Protein AF-A0A3P6ERP1-F1 (afdb_monomer_lite)

Sequence (349 aa):
YRVKNHNADEAVDFYHRYKEDIKLMKKLNTDAFRLSIAWPRNFPVNGRMEKGISKEGVQFYHDLIDELLKNDITPLVTVFHWDIAADLEDEYGGFLRERVVLRHREETPGRCSPYIKDFGHLCQDGRSGFEAYVVSHNLLVSHAEAVDAFRKCEKCKGGKIGIAHSPAWFEPEDVEGGQRTVDRVLDFIMGCSFYAKASEKPDYRQPSWATDSLVEFEPDLRKLVKYIKDRYGNPEIIITENGYGEDLGVKDTDHSVALNDHNRKYYHQRHLLALHQAICEDKVNVTSYFVWSLMDNFEWQDGYTASLYYIDFKNSLTRMEKESAKWFTEFLKPGPKQKSSKSTFSEEL

Organism: Brassica oleracea (NCBI:txid3712)

Structure (mmCIF, N/CA/C/O backbone):
data_AF-A0A3P6ERP1-F1
#
_entry.id   AF-A0A3P6ERP1-F1
#
loop_
_atom_site.group_PDB
_atom_site.id
_atom_site.type_symbol
_atom_site.label_atom_id
_atom_site.label_alt_id
_atom_site.label_comp_id
_atom_site.label_asym_id
_atom_site.label_entity_id
_atom_site.label_seq_id
_atom_site.pdbx_PDB_ins_code
_atom_site.Cartn_x
_atom_site.Cartn_y
_atom_site.Cartn_z
_atom_site.occupancy
_atom_site.B_iso_or_equiv
_atom_site.auth_seq_id
_atom_site.auth_comp_id
_atom_site.auth_asym_id
_atom_site.auth_atom_id
_atom_site.pdbx_PDB_model_num
ATOM 1 N N . TYR A 1 1 ? 15.585 18.722 6.278 1.00 55.41 1 TYR A N 1
ATOM 2 C CA . TYR A 1 1 ? 15.019 17.455 6.775 1.00 55.41 1 TYR A CA 1
ATOM 3 C C . TYR A 1 1 ? 13.964 17.739 7.826 1.00 55.41 1 TYR A C 1
ATOM 5 O O . TYR A 1 1 ? 14.178 18.614 8.668 1.00 55.41 1 TYR A O 1
ATOM 13 N N . ARG A 1 2 ? 12.814 17.063 7.724 1.00 64.75 2 ARG A N 1
ATOM 14 C CA . ARG A 1 2 ? 11.646 17.272 8.595 1.00 64.75 2 ARG A CA 1
ATOM 15 C C . ARG A 1 2 ? 11.877 16.775 10.025 1.00 64.75 2 ARG A C 1
ATOM 17 O O . ARG A 1 2 ? 11.420 17.428 10.960 1.00 64.75 2 ARG A O 1
ATOM 24 N N . VAL A 1 3 ? 12.666 15.711 10.186 1.00 62.91 3 VAL A N 1
ATOM 25 C CA . VAL A 1 3 ? 13.051 15.116 11.476 1.00 62.91 3 VAL A CA 1
ATOM 26 C C . VAL A 1 3 ? 14.572 14.883 11.498 1.00 62.91 3 VAL A C 1
ATOM 28 O O . VAL A 1 3 ? 15.201 14.792 10.445 1.00 62.91 3 VAL A O 1
ATOM 31 N N . LYS A 1 4 ? 15.197 14.837 12.682 1.00 59.44 4 LYS A N 1
ATOM 32 C CA . LYS A 1 4 ? 16.599 14.400 12.847 1.00 59.44 4 LYS A CA 1
ATOM 33 C C . LYS A 1 4 ? 16.592 12.930 13.268 1.00 59.44 4 LYS A C 1
ATOM 35 O O . LYS A 1 4 ? 15.873 12.614 14.204 1.00 59.44 4 LYS A O 1
ATOM 40 N N . ASN A 1 5 ? 17.409 12.088 12.625 1.00 63.25 5 ASN A N 1
ATOM 41 C CA . ASN A 1 5 ? 17.494 10.634 12.849 1.00 63.25 5 ASN A CA 1
ATOM 42 C C . ASN A 1 5 ? 16.162 9.914 12.576 1.00 63.25 5 ASN A C 1
ATOM 44 O O . ASN A 1 5 ? 15.408 9.616 13.493 1.00 63.25 5 ASN A O 1
ATOM 48 N N . HIS A 1 6 ? 15.863 9.672 11.296 1.00 74.38 6 HIS A N 1
ATOM 49 C CA . HIS A 1 6 ? 14.623 9.015 10.884 1.00 74.38 6 HIS A CA 1
ATOM 50 C C . HIS A 1 6 ? 14.546 7.590 11.463 1.00 74.38 6 HIS A C 1
ATOM 52 O O . HIS A 1 6 ? 15.420 6.768 11.199 1.00 74.38 6 HIS A O 1
ATOM 58 N N . ASN A 1 7 ? 13.498 7.309 12.237 1.00 82.25 7 ASN A N 1
ATOM 59 C CA . ASN A 1 7 ? 13.134 5.978 12.715 1.00 82.25 7 ASN A CA 1
ATOM 60 C C . ASN A 1 7 ? 11.600 5.836 12.762 1.00 82.25 7 ASN A C 1
ATOM 62 O O . ASN A 1 7 ? 10.879 6.811 12.522 1.00 82.25 7 ASN A O 1
ATOM 66 N N . ALA A 1 8 ? 11.122 4.630 13.066 1.00 85.25 8 ALA A N 1
ATOM 67 C CA . ALA A 1 8 ? 9.701 4.289 13.112 1.00 85.25 8 ALA A CA 1
ATOM 68 C C . ALA A 1 8 ? 9.126 4.219 14.545 1.00 85.25 8 ALA A C 1
ATOM 70 O O . ALA A 1 8 ? 8.086 3.594 14.739 1.00 85.25 8 ALA A O 1
ATOM 71 N N . ASP A 1 9 ? 9.782 4.832 15.542 1.00 87.38 9 ASP A N 1
ATOM 72 C CA . ASP A 1 9 ? 9.363 4.728 16.952 1.00 87.38 9 ASP A CA 1
ATOM 73 C C . ASP A 1 9 ? 7.991 5.387 17.190 1.00 87.38 9 ASP A C 1
ATOM 75 O O . ASP A 1 9 ? 7.115 4.808 17.830 1.00 87.38 9 ASP A O 1
ATOM 79 N N . GLU A 1 10 ? 7.804 6.597 16.650 1.00 87.25 10 GLU A N 1
ATOM 80 C CA . GLU A 1 10 ? 6.542 7.355 16.708 1.00 87.25 10 GLU A CA 1
ATOM 81 C C . GLU A 1 10 ? 5.859 7.433 15.331 1.00 87.25 10 GLU A C 1
ATOM 83 O O . GLU A 1 10 ? 4.637 7.291 15.218 1.00 87.25 10 GLU A O 1
ATOM 88 N N . ALA A 1 11 ? 6.647 7.613 14.263 1.00 90.94 11 ALA A N 1
ATOM 89 C CA . ALA A 1 11 ? 6.166 7.804 12.896 1.00 90.94 11 ALA A CA 1
ATOM 90 C C . ALA A 1 11 ? 5.066 8.882 12.806 1.00 90.94 11 ALA A C 1
ATOM 92 O O . ALA A 1 11 ? 5.281 10.032 13.182 1.00 90.94 11 ALA A O 1
ATOM 93 N N . VAL A 1 12 ? 3.889 8.530 12.285 1.00 93.44 12 VAL A N 1
ATOM 94 C CA . VAL A 1 12 ? 2.723 9.431 12.187 1.00 93.44 12 VAL A CA 1
ATOM 95 C C . VAL A 1 12 ? 1.749 9.275 13.355 1.00 93.44 12 VAL A C 1
ATOM 97 O O . VAL A 1 12 ? 0.686 9.901 13.369 1.00 93.44 12 VAL A O 1
ATOM 100 N N . ASP A 1 13 ? 2.083 8.414 14.318 1.00 95.19 13 ASP A N 1
ATOM 101 C CA . ASP A 1 13 ? 1.260 8.101 15.484 1.00 95.19 13 ASP A CA 1
ATOM 102 C C . ASP A 1 13 ? -0.171 7.638 15.126 1.00 95.19 13 ASP A C 1
ATOM 104 O O . ASP A 1 13 ? -1.158 7.941 15.800 1.00 95.19 13 ASP A O 1
ATOM 108 N N . PHE A 1 14 ? -0.314 6.884 14.027 1.00 96.31 14 PHE A N 1
ATOM 109 C CA . PHE A 1 14 ? -1.618 6.360 13.591 1.00 96.31 14 PHE A CA 1
ATOM 110 C C . PHE A 1 14 ? -2.264 5.473 14.667 1.00 96.31 14 PHE A C 1
ATOM 112 O O . PHE A 1 14 ? -3.483 5.454 14.816 1.00 96.31 14 PHE A O 1
ATOM 119 N N . TYR A 1 15 ? -1.446 4.776 15.462 1.00 96.06 15 TYR A N 1
ATOM 120 C CA . TYR A 1 15 ? -1.908 3.891 16.531 1.00 96.06 15 TYR A CA 1
ATOM 121 C C . TYR A 1 15 ? -2.809 4.607 17.550 1.00 96.06 15 TYR A C 1
ATOM 123 O O . TYR A 1 15 ? -3.832 4.057 17.955 1.00 96.06 15 TYR A O 1
ATOM 131 N N . HIS A 1 16 ? -2.497 5.852 17.916 1.00 96.56 16 HIS A N 1
ATOM 132 C CA . HIS A 1 16 ? -3.332 6.626 18.839 1.00 96.56 16 HIS A CA 1
ATOM 133 C C . HIS A 1 16 ? -4.328 7.548 18.117 1.00 96.56 16 HIS A C 1
ATOM 135 O O . HIS A 1 16 ? -5.318 7.971 18.717 1.00 96.56 16 HIS A O 1
ATOM 141 N N . ARG A 1 17 ? -4.101 7.845 16.830 1.00 96.88 17 ARG A N 1
ATOM 142 C CA . ARG A 1 17 ? -4.830 8.882 16.077 1.00 96.88 17 ARG A CA 1
ATOM 143 C C . ARG A 1 17 ? -5.743 8.374 14.966 1.00 96.88 17 ARG A C 1
ATOM 145 O O . ARG A 1 17 ? -6.411 9.185 14.328 1.00 96.88 17 ARG A O 1
ATOM 152 N N . TYR A 1 18 ? -5.873 7.060 14.780 1.00 97.56 18 TYR A N 1
ATOM 153 C CA . TYR A 1 18 ? -6.669 6.482 13.691 1.00 97.56 18 TYR A CA 1
ATOM 154 C C . TYR A 1 18 ? -8.106 7.026 13.608 1.00 97.56 18 TYR A C 1
ATOM 156 O O . TYR A 1 18 ? -8.634 7.184 12.515 1.00 97.56 18 TYR A O 1
ATOM 164 N N . LYS A 1 19 ? -8.745 7.385 14.731 1.00 98.00 19 LYS A N 1
ATOM 165 C CA . LYS A 1 19 ? -10.096 7.985 14.729 1.00 98.00 19 LYS A CA 1
ATOM 166 C C . LYS A 1 19 ? -10.140 9.372 14.086 1.00 98.00 19 LYS A C 1
ATOM 168 O O . LYS A 1 19 ? -11.163 9.757 13.526 1.00 98.00 19 LYS A O 1
ATOM 173 N N . GLU A 1 20 ? -9.071 10.151 14.210 1.00 97.12 20 GLU A N 1
ATOM 174 C CA . GLU A 1 20 ? -8.925 11.444 13.535 1.00 97.12 20 GLU A CA 1
ATOM 175 C C . GLU A 1 20 ? -8.633 11.226 12.052 1.00 97.12 20 GLU A C 1
ATOM 177 O O . GLU A 1 20 ? -9.276 11.837 11.201 1.00 97.12 20 GLU A O 1
ATOM 182 N N . ASP A 1 21 ? -7.744 10.282 11.750 1.00 97.62 21 ASP A N 1
ATOM 183 C CA . ASP A 1 21 ? -7.343 9.964 10.382 1.00 97.62 21 ASP A CA 1
ATOM 184 C C . ASP A 1 21 ? -8.500 9.347 9.565 1.00 97.62 21 ASP A C 1
ATOM 186 O O . ASP A 1 21 ? -8.678 9.679 8.394 1.00 97.62 21 ASP A O 1
ATOM 190 N N . ILE A 1 22 ? -9.388 8.561 10.185 1.00 98.12 22 ILE A N 1
ATOM 191 C CA . ILE A 1 22 ? -10.629 8.059 9.561 1.00 98.12 22 ILE A CA 1
ATOM 192 C C . ILE A 1 22 ? -11.572 9.207 9.161 1.00 98.12 22 ILE A C 1
ATOM 194 O O . ILE A 1 22 ? -12.266 9.119 8.146 1.00 98.12 22 ILE A O 1
ATOM 198 N N . LYS A 1 23 ? -11.583 10.334 9.888 1.00 97.00 23 LYS A N 1
ATOM 199 C CA . LYS A 1 23 ? -12.368 11.511 9.465 1.00 97.00 23 LYS A CA 1
ATOM 200 C C . LYS A 1 23 ? -11.806 12.119 8.182 1.00 97.00 23 LYS A C 1
ATOM 202 O O . LYS A 1 23 ? -12.585 12.608 7.365 1.00 97.00 23 LYS A O 1
ATOM 207 N N . LEU A 1 24 ? -10.486 12.074 7.992 1.00 96.75 24 LEU A N 1
ATOM 208 C CA . LEU A 1 24 ? -9.843 12.503 6.748 1.00 96.75 24 LEU A CA 1
ATOM 209 C C . LEU A 1 24 ? -10.202 11.559 5.601 1.00 96.75 24 LEU A C 1
ATOM 211 O O . LEU A 1 24 ? -10.597 12.030 4.541 1.00 96.75 24 LEU A O 1
ATOM 215 N N . MET A 1 25 ? -10.177 10.243 5.837 1.00 96.56 25 MET A N 1
ATOM 216 C CA . MET A 1 25 ? -10.633 9.240 4.863 1.00 96.56 25 MET A CA 1
ATOM 217 C C . MET A 1 25 ? -12.077 9.508 4.409 1.00 96.56 25 MET A C 1
ATOM 219 O O . MET A 1 25 ? -12.363 9.544 3.213 1.00 96.56 25 MET A O 1
ATOM 223 N N . LYS A 1 26 ? -12.981 9.802 5.351 1.00 94.62 26 LYS A N 1
ATOM 224 C CA . LYS A 1 26 ? -14.357 10.200 5.022 1.00 94.62 26 LYS A CA 1
ATOM 225 C C . LYS A 1 26 ? -14.435 11.502 4.242 1.00 94.62 26 LYS A C 1
ATOM 227 O O . LYS A 1 26 ? -15.231 11.601 3.316 1.00 94.62 26 LYS A O 1
ATOM 232 N N . LYS A 1 27 ? -13.636 12.505 4.613 1.00 94.12 27 LYS A N 1
ATOM 233 C CA . LYS A 1 27 ? -13.578 13.779 3.887 1.00 94.12 27 LYS A CA 1
ATOM 234 C C . LYS A 1 27 ? -13.112 13.571 2.442 1.00 94.12 27 LYS A C 1
ATOM 236 O O . LYS A 1 27 ? -13.674 14.201 1.554 1.00 94.12 27 LYS A O 1
ATOM 241 N N . LEU A 1 28 ? -12.159 12.664 2.216 1.00 93.56 28 LEU A N 1
ATOM 242 C CA . LEU A 1 28 ? -11.700 12.259 0.885 1.00 93.56 28 LEU A CA 1
ATOM 243 C C . LEU A 1 28 ? -12.762 11.502 0.068 1.00 93.56 28 LEU A C 1
ATOM 245 O O . LEU A 1 28 ? -12.572 11.342 -1.132 1.00 93.56 28 LEU A O 1
ATOM 249 N N . ASN A 1 29 ? -13.861 11.047 0.682 1.00 93.56 29 ASN A N 1
ATOM 250 C CA . ASN A 1 29 ? -14.843 10.129 0.093 1.00 93.56 29 ASN A CA 1
ATOM 251 C C . ASN A 1 29 ? -14.258 8.756 -0.305 1.00 93.56 29 ASN A C 1
ATOM 253 O O . ASN A 1 29 ? -14.724 8.156 -1.271 1.00 93.56 29 ASN A O 1
ATOM 257 N N . THR A 1 30 ? -13.252 8.246 0.419 1.00 93.19 30 THR A N 1
ATOM 258 C CA . THR A 1 30 ? -12.784 6.863 0.206 1.00 93.19 30 THR A CA 1
ATOM 259 C C . THR A 1 30 ? -13.787 5.861 0.776 1.00 93.19 30 THR A C 1
ATOM 261 O O . THR A 1 30 ? -14.378 6.097 1.830 1.00 93.19 30 THR A O 1
ATOM 264 N N . ASP A 1 31 ? -13.949 4.730 0.101 1.00 95.06 31 ASP A N 1
ATOM 265 C CA . ASP A 1 31 ? -14.832 3.624 0.484 1.00 95.06 31 ASP A CA 1
ATOM 266 C C . ASP A 1 31 ? -14.064 2.391 0.986 1.00 95.06 31 ASP A C 1
ATOM 268 O O . ASP A 1 31 ? -14.663 1.445 1.501 1.00 95.06 31 ASP A O 1
ATOM 272 N N . ALA A 1 32 ? -12.733 2.403 0.881 1.00 96.38 32 ALA A N 1
ATOM 273 C CA . ALA A 1 32 ? -11.858 1.347 1.366 1.00 96.38 32 ALA A CA 1
ATOM 274 C C . ALA A 1 32 ? -10.561 1.896 1.979 1.00 96.38 32 ALA A C 1
ATOM 276 O O . ALA A 1 32 ? -10.095 2.987 1.642 1.00 96.38 32 ALA A O 1
ATOM 277 N N . PHE A 1 33 ? -9.965 1.113 2.882 1.00 97.62 33 PHE A N 1
ATOM 278 C CA . PHE A 1 33 ? -8.670 1.402 3.495 1.00 97.62 33 PHE A CA 1
ATOM 279 C C . PHE A 1 33 ? -7.841 0.123 3.620 1.00 97.62 33 PHE A C 1
ATOM 281 O O . PHE A 1 33 ? -8.267 -0.849 4.248 1.00 97.62 33 PHE A O 1
ATOM 288 N N . ARG A 1 34 ? -6.648 0.116 3.014 1.00 96.25 34 ARG A N 1
ATOM 289 C CA . ARG A 1 34 ? -5.690 -0.986 3.144 1.00 96.25 34 ARG A CA 1
ATOM 290 C C . ARG A 1 34 ? -4.811 -0.748 4.369 1.00 96.25 34 ARG A C 1
ATOM 292 O O . ARG A 1 34 ? -4.187 0.300 4.478 1.00 96.25 34 ARG A O 1
ATOM 299 N N . LEU A 1 35 ? -4.744 -1.732 5.260 1.00 96.12 35 LEU A N 1
ATOM 300 C CA . LEU A 1 35 ? -3.911 -1.707 6.465 1.00 96.12 35 LEU A CA 1
ATOM 301 C C . LEU A 1 35 ? -3.086 -2.989 6.592 1.00 96.12 35 LEU A C 1
ATOM 303 O O . LEU A 1 35 ? -3.430 -4.009 5.992 1.00 96.12 35 LEU A O 1
ATOM 307 N N . SER A 1 36 ? -2.030 -2.958 7.402 1.00 95.50 36 SER A N 1
ATOM 308 C CA . SER A 1 36 ? -1.287 -4.150 7.813 1.00 95.50 36 SER A CA 1
ATOM 309 C C . SER A 1 36 ? -1.461 -4.454 9.302 1.00 95.50 36 SER A C 1
ATOM 311 O O . SER A 1 36 ? -1.750 -3.572 10.117 1.00 95.50 36 SER A O 1
ATOM 313 N N . ILE A 1 37 ? -1.303 -5.729 9.656 1.00 94.19 37 ILE A N 1
ATOM 314 C CA . ILE A 1 37 ? -1.224 -6.177 11.046 1.00 94.19 37 ILE A CA 1
ATOM 315 C C . ILE A 1 37 ? 0.246 -6.278 11.434 1.00 94.19 37 ILE A C 1
ATOM 317 O O . ILE A 1 37 ? 1.002 -7.002 10.798 1.00 94.19 37 ILE A O 1
ATOM 321 N N . ALA A 1 38 ? 0.617 -5.607 12.521 1.00 93.94 38 ALA A N 1
ATOM 322 C CA . ALA A 1 38 ? 1.956 -5.659 13.068 1.00 93.94 38 ALA A CA 1
ATOM 323 C C . ALA A 1 38 ? 2.174 -6.991 13.779 1.00 93.94 38 ALA A C 1
ATOM 325 O O . ALA A 1 38 ? 1.643 -7.210 14.874 1.00 93.94 38 ALA A O 1
ATOM 326 N N . TRP A 1 39 ? 2.971 -7.871 13.173 1.00 90.38 39 TRP A N 1
ATOM 327 C CA . TRP A 1 39 ? 3.301 -9.178 13.747 1.00 90.38 39 TRP A CA 1
ATOM 328 C C . TRP A 1 39 ? 3.798 -9.072 15.199 1.00 90.38 39 TRP A C 1
ATOM 330 O O . TRP A 1 39 ? 3.177 -9.694 16.072 1.00 90.38 39 TRP A O 1
ATOM 340 N N . PRO A 1 40 ? 4.839 -8.273 15.523 1.00 90.81 40 PRO A N 1
ATOM 341 C CA . PRO A 1 40 ? 5.363 -8.199 16.888 1.00 90.81 40 PRO A CA 1
ATOM 342 C C . PRO A 1 40 ? 4.363 -7.605 17.888 1.00 90.81 40 PRO A C 1
ATOM 344 O O . PRO A 1 40 ? 4.477 -7.850 19.084 1.00 90.81 40 PRO A O 1
ATOM 347 N N . ARG A 1 41 ? 3.343 -6.864 17.430 1.00 91.88 41 ARG A N 1
ATOM 348 C CA . ARG A 1 41 ? 2.296 -6.339 18.318 1.00 91.88 41 ARG A CA 1
ATOM 349 C C . ARG A 1 41 ? 1.402 -7.457 18.839 1.00 91.88 41 ARG A C 1
ATOM 351 O O . ARG A 1 41 ? 1.084 -7.483 20.023 1.00 91.88 41 ARG A O 1
ATOM 358 N N . ASN A 1 42 ? 0.992 -8.371 17.964 1.00 90.06 42 ASN A N 1
ATOM 359 C CA . ASN A 1 42 ? 0.103 -9.469 18.344 1.00 90.06 42 ASN A CA 1
ATOM 360 C C . ASN A 1 42 ? 0.861 -10.621 19.007 1.00 90.06 42 ASN A C 1
ATOM 362 O O . ASN A 1 42 ? 0.309 -11.279 19.891 1.00 90.06 42 ASN A O 1
ATOM 366 N N . PHE A 1 43 ? 2.124 -10.825 18.627 1.00 88.94 43 PHE A N 1
ATOM 367 C CA . PHE A 1 43 ? 2.993 -11.870 19.164 1.00 88.94 43 PHE A CA 1
ATOM 368 C C . PHE A 1 43 ? 4.275 -11.265 19.761 1.00 88.94 43 PHE A C 1
ATOM 370 O O . PHE A 1 43 ? 5.349 -11.390 19.172 1.00 88.94 43 PHE A O 1
ATOM 377 N N . PRO A 1 44 ? 4.180 -10.601 20.928 1.00 84.06 44 PRO A N 1
ATOM 378 C CA . PRO A 1 44 ? 5.283 -9.815 21.486 1.00 84.06 44 PRO A CA 1
ATOM 379 C C . PRO A 1 44 ? 6.417 -10.656 22.077 1.00 84.06 44 PRO A C 1
ATOM 381 O O . PRO A 1 44 ? 7.499 -10.132 22.299 1.00 84.06 44 PRO A O 1
ATOM 384 N N . VAL A 1 45 ? 6.179 -11.940 22.362 1.00 79.56 45 VAL A N 1
ATOM 385 C CA . VAL A 1 45 ? 7.197 -12.844 22.911 1.00 79.56 45 VAL A CA 1
ATOM 386 C C . VAL A 1 45 ? 7.670 -13.775 21.802 1.00 79.56 45 VAL A C 1
ATOM 388 O O . VAL A 1 45 ? 6.954 -14.699 21.407 1.00 79.56 45 VAL A O 1
ATOM 391 N N . ASN A 1 46 ? 8.872 -13.533 21.287 1.00 73.75 46 ASN A N 1
ATOM 392 C CA . ASN A 1 46 ? 9.531 -14.341 20.264 1.00 73.75 46 ASN A CA 1
ATOM 393 C C . ASN A 1 46 ? 8.737 -14.500 18.955 1.00 73.75 46 ASN A C 1
ATOM 395 O O . ASN A 1 46 ? 8.906 -15.503 18.255 1.00 73.75 46 ASN A O 1
ATOM 399 N N . GLY A 1 47 ? 7.826 -13.569 18.645 1.00 76.12 47 GLY A N 1
ATOM 400 C CA . GLY A 1 47 ? 6.987 -13.623 17.445 1.00 76.12 47 GLY A CA 1
ATOM 401 C C . GLY A 1 47 ? 6.019 -14.809 17.399 1.00 76.12 47 GLY A C 1
ATOM 402 O O . GLY A 1 47 ? 5.540 -15.149 16.316 1.00 76.12 47 GLY A O 1
ATOM 403 N N . ARG A 1 48 ? 5.743 -15.470 18.534 1.00 77.81 48 ARG A N 1
ATOM 404 C CA . ARG A 1 48 ? 5.111 -16.796 18.559 1.00 77.81 48 ARG A CA 1
ATOM 405 C C . ARG A 1 48 ? 3.818 -16.888 19.351 1.00 77.81 48 ARG A C 1
ATOM 407 O O . ARG A 1 48 ? 3.742 -16.507 20.516 1.00 77.81 48 ARG A O 1
ATOM 414 N N . MET A 1 49 ? 2.821 -17.512 18.729 1.00 81.62 49 MET A N 1
ATOM 415 C CA . MET A 1 49 ? 1.493 -17.709 19.309 1.00 81.62 49 MET A CA 1
ATOM 416 C C . MET A 1 49 ? 1.537 -18.542 20.595 1.00 81.62 49 MET A C 1
ATOM 418 O O . MET A 1 49 ? 0.861 -18.214 21.566 1.00 81.62 49 MET A O 1
ATOM 422 N N . GLU A 1 50 ? 2.363 -19.589 20.636 1.00 83.19 50 GLU A N 1
ATOM 423 C CA . GLU A 1 50 ? 2.506 -20.480 21.791 1.00 83.19 50 GLU A CA 1
ATOM 424 C C . GLU A 1 50 ? 3.163 -19.812 23.006 1.00 83.19 50 GLU A C 1
ATOM 426 O O . GLU A 1 50 ? 3.064 -20.323 24.121 1.00 83.19 50 GLU A O 1
ATOM 431 N N . LYS A 1 51 ? 3.840 -18.677 22.801 1.00 82.12 51 LYS A N 1
ATOM 432 C CA . LYS A 1 51 ? 4.478 -17.895 23.866 1.00 82.12 51 LYS A CA 1
ATOM 433 C C . LYS A 1 51 ? 3.563 -16.815 24.440 1.00 82.12 51 LYS A C 1
ATOM 435 O O . LYS A 1 51 ? 3.876 -16.262 25.491 1.00 82.12 51 LYS A O 1
ATOM 440 N N . GLY A 1 52 ? 2.422 -16.568 23.802 1.00 85.38 52 GLY A N 1
ATOM 441 C CA . GLY A 1 52 ? 1.406 -15.633 24.260 1.00 85.38 52 GLY A CA 1
ATOM 442 C C . GLY A 1 52 ? 0.936 -14.701 23.150 1.00 85.38 52 GLY A C 1
ATOM 443 O O . GLY A 1 52 ? 1.691 -14.325 22.257 1.00 85.38 52 GLY A O 1
ATOM 444 N N . ILE A 1 53 ? -0.334 -14.313 23.236 1.00 91.81 53 ILE A N 1
ATOM 445 C CA . ILE A 1 53 ? -0.973 -13.356 22.331 1.00 91.81 53 ILE A CA 1
ATOM 446 C C . ILE A 1 53 ? -1.234 -12.073 23.120 1.00 91.81 53 ILE A C 1
ATOM 448 O O . ILE A 1 53 ? -1.805 -12.137 24.214 1.00 91.81 53 ILE A O 1
ATOM 452 N N . SER A 1 54 ? -0.848 -10.916 22.577 1.00 94.19 54 SER A N 1
ATOM 453 C CA . SER A 1 54 ? -1.207 -9.626 23.175 1.00 94.19 54 SER A CA 1
ATOM 454 C C . SER A 1 54 ? -2.699 -9.366 22.990 1.00 94.19 54 SER A C 1
ATOM 456 O O . SER A 1 54 ? -3.186 -9.228 21.866 1.00 94.19 54 SER A O 1
ATOM 458 N N . LYS A 1 55 ? -3.433 -9.272 24.101 1.00 94.94 55 LYS A N 1
ATOM 459 C CA . LYS A 1 55 ? -4.861 -8.933 24.069 1.00 94.94 55 LYS A CA 1
ATOM 460 C C . LYS A 1 55 ? -5.063 -7.492 23.624 1.00 94.94 55 LYS A C 1
ATOM 462 O O . LYS A 1 55 ? -5.981 -7.219 22.865 1.00 94.94 55 LYS A O 1
ATOM 467 N N . GLU A 1 56 ? -4.187 -6.598 24.061 1.00 95.50 56 GLU A N 1
ATOM 468 C CA . GLU A 1 56 ? -4.202 -5.177 23.732 1.00 95.50 56 GLU A CA 1
ATOM 469 C C . GLU A 1 56 ? -3.913 -4.963 22.240 1.00 95.50 56 GLU A C 1
ATOM 471 O O . GLU A 1 56 ? -4.621 -4.206 21.580 1.00 95.50 56 GLU A O 1
ATOM 476 N N . GLY A 1 57 ? -2.930 -5.686 21.689 1.00 94.25 57 GLY A N 1
ATOM 477 C CA . GLY A 1 57 ? -2.611 -5.665 20.262 1.00 94.25 57 GLY A CA 1
ATOM 478 C C . GLY A 1 57 ? -3.774 -6.134 19.392 1.00 94.25 57 GLY A C 1
ATOM 479 O O . GLY A 1 57 ? -4.160 -5.444 18.450 1.00 94.25 57 GLY A O 1
ATOM 480 N N . VAL A 1 58 ? -4.391 -7.261 19.757 1.00 95.38 58 VAL A N 1
ATOM 481 C CA . VAL A 1 58 ? -5.576 -7.784 19.061 1.00 95.38 58 VAL A CA 1
ATOM 482 C C . VAL A 1 58 ? -6.766 -6.828 19.193 1.00 95.38 58 VAL A C 1
ATOM 484 O O . VAL A 1 58 ? -7.453 -6.573 18.203 1.00 95.38 58 VAL A O 1
ATOM 487 N N . GLN A 1 59 ? -6.989 -6.256 20.380 1.00 97.50 59 GLN A N 1
ATOM 488 C CA . GLN A 1 59 ? -8.080 -5.310 20.617 1.00 97.50 59 GLN A CA 1
ATOM 489 C C . GLN A 1 59 ? -7.936 -4.046 19.768 1.00 97.50 59 GLN A C 1
ATOM 491 O O . GLN A 1 59 ? -8.927 -3.586 19.212 1.00 97.50 59 GLN A O 1
ATOM 496 N N . PHE A 1 60 ? -6.719 -3.525 19.592 1.00 97.81 60 PHE A N 1
ATOM 497 C CA . PHE A 1 60 ? -6.483 -2.374 18.722 1.00 97.81 60 PHE A CA 1
ATOM 498 C C . PHE A 1 60 ? -6.984 -2.611 17.289 1.00 97.81 60 PHE A C 1
ATOM 500 O O . PHE A 1 60 ? -7.663 -1.754 16.727 1.00 97.81 60 PHE A O 1
ATOM 507 N N . TYR A 1 61 ? -6.692 -3.775 16.697 1.00 97.88 61 TYR A N 1
ATOM 508 C CA . TYR A 1 61 ? -7.153 -4.085 15.339 1.00 97.88 61 TYR A CA 1
ATOM 509 C C . TYR A 1 61 ? -8.666 -4.292 15.265 1.00 97.88 61 TYR A C 1
ATOM 511 O O . TYR A 1 61 ? -9.266 -3.902 14.266 1.00 97.88 61 TYR A O 1
ATOM 519 N N . HIS A 1 62 ? -9.287 -4.851 16.310 1.00 97.12 62 HIS A N 1
ATOM 520 C CA . HIS A 1 62 ? -10.746 -4.892 16.411 1.00 97.12 62 HIS A CA 1
ATOM 521 C C . HIS A 1 62 ? -11.340 -3.483 16.435 1.00 97.12 62 HIS A C 1
ATOM 523 O O . HIS A 1 62 ? -12.171 -3.172 15.589 1.00 97.12 62 HIS A O 1
ATOM 529 N N . ASP A 1 63 ? -10.852 -2.611 17.319 1.00 98.38 63 ASP A N 1
ATOM 530 C CA . ASP A 1 63 ? -11.346 -1.237 17.444 1.00 98.38 63 ASP A CA 1
ATOM 531 C C . ASP A 1 63 ? -11.160 -0.439 16.143 1.00 98.38 63 ASP A C 1
ATOM 533 O O . ASP A 1 63 ? -12.040 0.322 15.741 1.00 98.38 63 ASP A O 1
ATOM 537 N N . LEU A 1 64 ? -10.023 -0.623 15.464 1.00 98.50 64 LEU A N 1
ATOM 538 C CA . LEU A 1 64 ? -9.733 0.015 14.182 1.00 98.50 64 LEU A CA 1
ATOM 539 C C . LEU A 1 64 ? -10.680 -0.469 13.078 1.00 98.50 64 LEU A C 1
ATOM 541 O O . LEU A 1 64 ? -11.251 0.353 12.364 1.00 98.50 64 LEU A O 1
ATOM 545 N N . ILE A 1 65 ? -10.850 -1.785 12.928 1.00 98.19 65 ILE A N 1
ATOM 546 C CA . ILE A 1 65 ? -11.738 -2.373 11.915 1.00 98.19 65 ILE A CA 1
ATOM 547 C C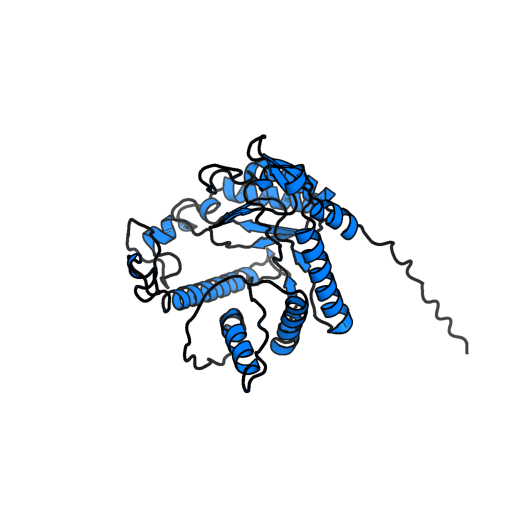 . ILE A 1 65 ? -13.190 -1.969 12.177 1.00 98.19 65 ILE A C 1
ATOM 549 O O . ILE A 1 65 ? -13.883 -1.562 11.246 1.00 98.19 65 ILE A O 1
ATOM 553 N N . ASP A 1 66 ? -13.636 -2.017 13.430 1.00 98.38 66 ASP A N 1
ATOM 554 C CA . ASP A 1 66 ? -14.991 -1.624 13.807 1.00 98.38 66 ASP A CA 1
ATOM 555 C C . ASP A 1 66 ? -15.231 -0.130 13.541 1.00 98.38 66 ASP A C 1
ATOM 557 O O . ASP A 1 66 ? -16.287 0.244 13.025 1.00 98.38 66 ASP A O 1
ATOM 561 N N . GLU A 1 67 ? -14.252 0.738 13.821 1.00 98.56 67 GLU A N 1
ATOM 562 C CA . GLU A 1 67 ? -14.366 2.167 13.512 1.00 98.56 67 GLU A CA 1
ATOM 563 C C . GLU A 1 67 ? -14.353 2.433 11.997 1.00 98.56 67 GLU A C 1
ATOM 565 O O . GLU A 1 67 ? -15.105 3.295 11.541 1.00 98.56 67 GLU A O 1
ATOM 570 N N . LEU A 1 68 ? -13.573 1.693 11.199 1.00 98.44 68 LEU A N 1
ATOM 571 C CA . LEU A 1 68 ? -13.611 1.782 9.731 1.00 98.44 68 LEU A CA 1
ATOM 572 C C . LEU A 1 68 ? -14.995 1.397 9.191 1.00 98.44 68 LEU A C 1
ATOM 574 O O . LEU A 1 68 ? -15.614 2.179 8.469 1.00 98.44 68 LEU A O 1
ATOM 578 N N . LEU A 1 69 ? -15.521 0.243 9.613 1.00 97.75 69 LEU A N 1
ATOM 579 C CA . LEU A 1 69 ? -16.829 -0.259 9.183 1.00 97.75 69 LEU A CA 1
ATOM 580 C C . LEU A 1 69 ? -17.972 0.669 9.605 1.00 97.75 69 LEU A C 1
ATOM 582 O O . LEU A 1 69 ? -18.878 0.933 8.820 1.00 97.75 69 LEU A O 1
ATOM 586 N N . LYS A 1 70 ? -17.913 1.230 10.818 1.00 97.94 70 LYS A N 1
ATOM 587 C CA . LYS A 1 70 ? -18.869 2.239 11.306 1.00 97.94 70 LYS A CA 1
ATOM 588 C C . LYS A 1 70 ? -18.893 3.508 10.448 1.00 97.94 70 LYS A C 1
ATOM 590 O O . LYS A 1 70 ? -19.877 4.246 10.462 1.00 97.94 70 LYS A O 1
ATOM 595 N N . ASN A 1 71 ? -17.802 3.784 9.743 1.00 97.31 71 ASN A N 1
ATOM 596 C CA . ASN A 1 71 ? -17.643 4.935 8.867 1.00 97.31 71 ASN A CA 1
ATOM 597 C C . ASN A 1 71 ? -17.834 4.586 7.380 1.00 97.31 71 ASN A C 1
ATOM 599 O O . ASN A 1 71 ? -17.526 5.434 6.544 1.00 97.31 71 ASN A O 1
ATOM 603 N N . ASP A 1 72 ? -18.375 3.397 7.079 1.00 96.62 72 ASP A N 1
ATOM 604 C CA . ASP A 1 72 ? -18.611 2.860 5.731 1.00 96.62 72 ASP A CA 1
ATOM 605 C C . ASP A 1 72 ? -17.323 2.688 4.902 1.00 96.62 72 ASP A C 1
ATOM 607 O O . ASP A 1 72 ? -17.343 2.771 3.676 1.00 96.62 72 ASP A O 1
ATOM 611 N N . ILE A 1 73 ? -16.193 2.435 5.573 1.00 97.56 73 ILE A N 1
ATOM 612 C CA . ILE A 1 73 ? -14.894 2.198 4.937 1.00 97.56 73 ILE A CA 1
ATOM 613 C C . ILE A 1 73 ? -14.553 0.712 5.047 1.00 97.56 73 ILE A C 1
ATOM 615 O O . ILE A 1 73 ? -14.403 0.162 6.138 1.00 97.56 73 ILE A O 1
ATOM 619 N N . THR A 1 74 ? -14.400 0.057 3.901 1.00 96.94 74 THR A N 1
ATOM 620 C CA . THR A 1 74 ? -14.093 -1.371 3.807 1.00 96.94 74 THR A CA 1
ATOM 621 C C . THR A 1 74 ? -12.605 -1.628 4.085 1.00 96.94 74 THR A C 1
ATOM 623 O O . THR A 1 74 ? -11.751 -1.130 3.348 1.00 96.94 74 THR A O 1
ATOM 626 N N . PRO A 1 75 ? -12.245 -2.421 5.109 1.00 96.88 75 PRO A N 1
ATOM 627 C CA . PRO A 1 75 ? -10.850 -2.742 5.388 1.00 96.88 75 PRO A CA 1
ATOM 628 C C . PRO A 1 75 ? -10.306 -3.808 4.424 1.00 96.88 75 PRO A C 1
ATOM 630 O O . PRO A 1 75 ? -10.900 -4.874 4.256 1.00 96.88 75 PRO A O 1
ATOM 633 N N . LEU A 1 76 ? -9.124 -3.562 3.854 1.00 95.12 76 LEU A N 1
ATOM 634 C CA . LEU A 1 76 ? -8.308 -4.562 3.160 1.00 95.12 76 LEU A CA 1
ATOM 635 C C . LEU A 1 76 ? -7.062 -4.862 4.002 1.00 95.12 76 LEU A C 1
ATOM 637 O O . LEU A 1 76 ? -6.177 -4.021 4.143 1.00 95.12 76 LEU A O 1
ATOM 641 N N . VAL A 1 77 ? -6.982 -6.061 4.578 1.00 95.56 77 VAL A N 1
ATOM 642 C CA . VAL A 1 77 ? -5.945 -6.392 5.568 1.00 95.56 77 VAL A CA 1
ATOM 643 C C . VAL A 1 77 ? -4.776 -7.145 4.932 1.00 95.56 77 VAL A C 1
ATOM 645 O O . VAL A 1 77 ? -4.954 -8.193 4.316 1.00 95.56 77 VAL A O 1
ATOM 648 N N . THR A 1 78 ? -3.563 -6.634 5.139 1.00 93.12 78 THR A N 1
ATOM 649 C CA . THR A 1 78 ? -2.293 -7.294 4.816 1.00 93.12 78 THR A CA 1
ATOM 650 C C . THR A 1 78 ? -1.744 -7.966 6.078 1.00 93.12 78 THR A C 1
ATOM 652 O O . THR A 1 78 ? -1.495 -7.303 7.080 1.00 93.12 78 THR A O 1
ATOM 655 N N . VAL A 1 79 ? -1.567 -9.289 6.051 1.00 90.69 79 VAL A N 1
ATOM 656 C CA . VAL A 1 79 ? -1.162 -10.066 7.244 1.00 90.69 79 VAL A CA 1
ATOM 657 C C . VAL A 1 79 ? 0.307 -9.854 7.621 1.00 90.69 79 VAL A C 1
ATOM 659 O O . VAL A 1 79 ? 0.642 -9.924 8.796 1.00 90.69 79 VAL A O 1
ATOM 662 N N . PHE A 1 80 ? 1.172 -9.593 6.640 1.00 88.69 80 PHE A N 1
ATOM 663 C CA . PHE A 1 80 ? 2.599 -9.357 6.848 1.00 88.69 80 PHE A CA 1
ATOM 664 C C . PHE A 1 80 ? 3.084 -8.248 5.915 1.00 88.69 80 PHE A C 1
ATOM 666 O O . PHE A 1 80 ? 2.860 -8.340 4.706 1.00 88.69 80 PHE A O 1
ATOM 673 N N . HIS A 1 81 ? 3.734 -7.217 6.462 1.00 89.38 81 HIS A N 1
ATOM 674 C CA . HIS A 1 81 ? 4.201 -6.057 5.698 1.00 89.38 81 HIS A CA 1
ATOM 675 C C . HIS A 1 81 ? 5.626 -5.658 6.107 1.00 89.38 81 HIS A C 1
ATOM 677 O O . HIS A 1 81 ? 5.885 -4.529 6.515 1.00 89.38 81 HIS A O 1
ATOM 683 N N . TRP A 1 82 ? 6.546 -6.619 5.967 1.00 82.75 82 TRP A N 1
ATOM 684 C CA . TRP A 1 82 ? 7.998 -6.460 6.169 1.00 82.75 82 TRP A CA 1
ATOM 685 C C . TRP A 1 82 ? 8.430 -6.167 7.613 1.00 82.75 82 TRP A C 1
ATOM 687 O O . TRP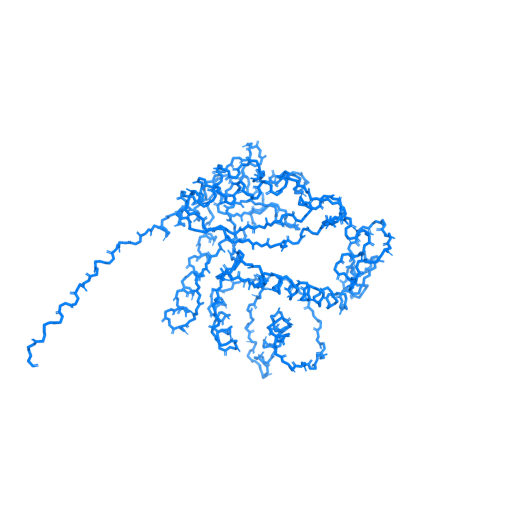 A 1 82 ? 9.559 -5.764 7.868 1.00 82.75 82 TRP A O 1
ATOM 697 N N . ASP A 1 83 ? 7.559 -6.446 8.572 1.00 83.75 83 ASP A N 1
ATOM 698 C CA . ASP A 1 83 ? 7.720 -6.194 9.999 1.00 83.75 83 ASP A CA 1
ATOM 699 C C . ASP A 1 83 ? 7.886 -7.502 10.785 1.00 83.75 83 ASP A C 1
ATOM 701 O O . ASP A 1 83 ? 7.099 -7.847 11.670 1.00 83.75 83 ASP A O 1
ATOM 705 N N . ILE A 1 84 ? 8.923 -8.269 10.430 1.00 80.00 84 ILE A N 1
ATOM 706 C CA . ILE A 1 84 ? 9.266 -9.509 11.134 1.00 80.00 84 ILE A CA 1
ATOM 707 C C . ILE A 1 84 ? 9.660 -9.198 12.586 1.00 80.00 84 ILE A C 1
ATOM 709 O O . ILE A 1 84 ? 10.360 -8.224 12.859 1.00 80.00 84 ILE A O 1
ATOM 713 N N . ALA A 1 85 ? 9.209 -10.023 13.534 1.00 81.44 85 ALA A N 1
ATOM 714 C CA . ALA A 1 85 ? 9.641 -9.895 14.923 1.00 81.44 85 ALA A CA 1
ATOM 715 C C . ALA A 1 85 ? 11.158 -10.131 15.021 1.00 81.44 85 ALA A C 1
ATOM 717 O O . ALA A 1 85 ? 11.637 -11.164 14.554 1.00 81.44 85 ALA A O 1
ATOM 718 N N . ALA A 1 86 ? 11.893 -9.203 15.644 1.00 77.44 86 ALA A N 1
ATOM 719 C CA . ALA A 1 86 ? 13.356 -9.262 15.757 1.00 77.44 86 ALA A CA 1
ATOM 720 C C . ALA A 1 86 ? 13.841 -10.598 16.342 1.00 77.44 86 ALA A C 1
ATOM 722 O O . ALA A 1 86 ? 14.723 -11.236 15.783 1.00 77.44 86 ALA A O 1
ATOM 723 N N . ASP A 1 87 ? 13.158 -11.099 17.370 1.00 75.50 87 ASP A N 1
ATOM 724 C CA . ASP A 1 87 ? 13.458 -12.394 17.979 1.00 75.50 87 ASP A CA 1
ATOM 725 C C . ASP A 1 87 ? 13.417 -13.572 16.983 1.00 75.50 87 ASP A C 1
ATOM 727 O O . ASP A 1 87 ? 14.145 -14.549 17.146 1.00 75.50 87 ASP A O 1
ATOM 731 N N . LEU A 1 88 ? 12.558 -13.522 15.952 1.00 74.62 88 LEU A N 1
ATOM 732 C CA . LEU A 1 88 ? 12.524 -14.558 14.912 1.00 74.62 88 LEU A CA 1
ATOM 733 C C . LEU A 1 88 ? 13.757 -14.480 14.006 1.00 74.62 88 LEU A C 1
ATOM 735 O O . LEU A 1 88 ? 14.255 -15.515 13.559 1.00 74.62 88 LEU A O 1
ATOM 739 N N . GLU A 1 89 ? 14.261 -13.275 13.748 1.00 73.19 89 GLU A N 1
ATOM 740 C CA . GLU A 1 89 ? 15.529 -13.079 13.047 1.00 73.19 89 GLU A CA 1
ATOM 741 C C . GLU A 1 89 ? 16.696 -13.596 13.901 1.00 73.19 89 GLU A C 1
ATOM 743 O O . GLU A 1 89 ? 17.438 -14.469 13.451 1.00 73.19 89 GLU A O 1
ATOM 748 N N . ASP A 1 90 ? 16.790 -13.172 15.161 1.00 70.81 90 ASP A N 1
ATOM 749 C CA . ASP A 1 90 ? 17.898 -13.520 16.061 1.00 70.81 90 ASP A CA 1
ATOM 750 C C . ASP A 1 90 ? 17.961 -15.022 16.386 1.00 70.81 90 ASP A C 1
ATOM 752 O O . ASP A 1 90 ? 19.039 -15.617 16.517 1.00 70.81 90 ASP A O 1
ATOM 756 N N . GLU A 1 91 ? 16.801 -15.666 16.533 1.00 68.50 91 GLU A N 1
ATOM 757 C CA . GLU A 1 91 ? 16.715 -17.063 16.948 1.00 68.50 91 GLU A CA 1
ATOM 758 C C . GLU A 1 91 ? 16.776 -18.040 15.757 1.00 68.50 91 GLU A C 1
ATOM 760 O O . GLU A 1 91 ? 17.285 -19.163 15.911 1.00 68.50 91 GLU A O 1
ATOM 765 N N . TYR A 1 92 ? 16.302 -17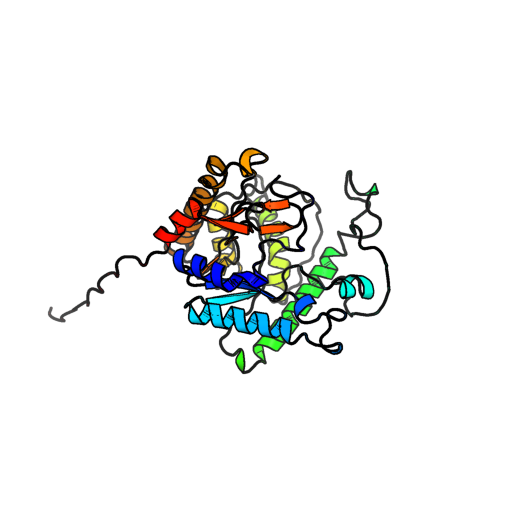.624 14.571 1.00 67.81 92 TYR A N 1
ATOM 766 C CA . TYR A 1 92 ? 16.092 -18.509 13.413 1.00 67.81 92 TYR A CA 1
ATOM 767 C C . TYR A 1 92 ? 16.673 -18.036 12.081 1.00 67.81 92 TYR A C 1
ATOM 769 O O . TYR A 1 92 ? 16.679 -18.815 11.124 1.00 67.81 92 TYR A O 1
ATOM 777 N N . GLY A 1 93 ? 17.206 -16.818 12.003 1.00 71.06 93 GLY A N 1
ATOM 778 C CA . GLY A 1 93 ? 17.579 -16.177 10.740 1.00 71.06 93 GLY A CA 1
ATOM 779 C C . GLY A 1 93 ? 16.364 -15.835 9.875 1.00 71.06 93 GLY A C 1
ATOM 780 O O . GLY A 1 93 ? 16.439 -15.934 8.647 1.00 71.06 93 GLY A O 1
ATOM 781 N N . GLY A 1 94 ? 15.217 -15.572 10.513 1.00 78.38 94 GLY A N 1
ATOM 782 C CA . GLY A 1 94 ? 13.987 -15.149 9.854 1.00 78.38 94 GLY A CA 1
ATOM 783 C C . GLY A 1 94 ? 13.503 -16.147 8.807 1.00 78.38 94 GLY A C 1
ATOM 784 O O . GLY A 1 94 ? 13.397 -17.349 9.060 1.00 78.38 94 GLY A O 1
ATOM 785 N N . PHE A 1 95 ? 13.227 -15.660 7.596 1.00 78.31 95 PHE A N 1
ATOM 786 C CA . PHE A 1 95 ? 12.725 -16.486 6.492 1.00 78.31 95 PHE A CA 1
ATOM 787 C C . PHE A 1 95 ? 13.791 -17.374 5.820 1.00 78.31 95 PHE A C 1
ATOM 789 O O . PHE A 1 95 ? 13.477 -18.061 4.848 1.00 78.31 95 PHE A O 1
ATOM 796 N N . LEU A 1 96 ? 15.043 -17.409 6.297 1.00 73.19 96 LEU A N 1
ATOM 797 C CA . LEU A 1 96 ? 16.102 -18.232 5.693 1.00 73.19 96 LEU A CA 1
ATOM 798 C C . LEU A 1 96 ? 16.029 -19.725 6.042 1.00 73.19 96 LEU A C 1
ATOM 800 O O . LEU A 1 96 ? 16.703 -20.525 5.391 1.00 73.19 96 LEU A O 1
ATOM 804 N N . ARG A 1 97 ? 15.253 -20.138 7.053 1.00 65.06 97 ARG A N 1
ATOM 805 C CA . ARG A 1 97 ? 15.176 -21.547 7.484 1.00 65.06 97 ARG A CA 1
ATOM 806 C C . ARG A 1 97 ? 13.776 -22.136 7.307 1.00 65.06 97 ARG A C 1
ATOM 808 O O . ARG A 1 97 ? 12.794 -21.550 7.735 1.00 65.06 97 ARG A O 1
ATOM 815 N N . GLU A 1 98 ? 13.722 -23.349 6.744 1.00 47.78 98 GLU A N 1
ATOM 816 C CA . GLU A 1 98 ? 12.499 -24.148 6.499 1.00 47.78 98 GLU A CA 1
ATOM 817 C C . GLU A 1 98 ? 11.763 -24.534 7.797 1.00 47.78 98 GLU A C 1
ATOM 819 O O . GLU A 1 98 ? 10.551 -24.730 7.819 1.00 47.78 98 GLU A O 1
ATOM 824 N N . ARG A 1 99 ? 12.498 -24.622 8.913 1.00 45.16 99 ARG A N 1
ATOM 825 C CA . ARG A 1 99 ? 11.945 -24.731 10.262 1.00 45.16 99 ARG A CA 1
ATOM 826 C C . ARG A 1 99 ? 12.723 -23.829 11.202 1.00 45.16 99 ARG A C 1
ATOM 828 O O . ARG A 1 99 ? 13.953 -23.857 11.235 1.00 45.16 99 ARG A O 1
ATOM 835 N N . VAL A 1 100 ? 11.955 -23.100 11.994 1.00 42.62 100 VAL A N 1
ATOM 836 C CA . VAL A 1 100 ? 12.303 -22.343 13.194 1.00 42.62 100 VAL A CA 1
ATOM 837 C C . VAL A 1 100 ? 13.055 -23.281 14.172 1.00 42.62 100 VAL A C 1
ATOM 839 O O . VAL A 1 100 ? 12.477 -23.862 15.085 1.00 42.62 100 VAL A O 1
ATOM 842 N N . VAL A 1 101 ? 14.359 -23.506 13.935 1.00 28.84 101 VAL A N 1
ATOM 843 C CA . VAL A 1 101 ? 15.297 -24.242 14.809 1.00 28.84 101 VAL A CA 1
ATOM 844 C C . VAL A 1 101 ? 16.537 -23.394 15.137 1.00 28.84 101 VAL A C 1
ATOM 846 O O . VAL A 1 101 ? 17.197 -22.858 14.244 1.00 28.84 101 VAL A O 1
ATOM 849 N N . LEU A 1 102 ? 16.824 -23.325 16.441 1.00 25.08 102 LEU A N 1
ATOM 850 C CA . LEU A 1 102 ? 17.741 -22.439 17.168 1.00 25.08 102 LEU A CA 1
ATOM 851 C C . LEU A 1 102 ? 19.148 -22.286 16.556 1.00 25.08 102 LEU A C 1
ATOM 853 O O . LEU A 1 102 ? 19.877 -23.266 16.374 1.00 25.08 102 LEU A O 1
ATOM 857 N N . ARG A 1 103 ? 19.589 -21.039 16.357 1.00 30.03 103 ARG A N 1
ATOM 858 C CA . ARG A 1 103 ? 20.997 -20.629 16.526 1.00 30.03 103 ARG A CA 1
ATOM 859 C C . ARG A 1 103 ? 21.057 -19.119 16.765 1.00 30.03 103 ARG A C 1
ATOM 861 O O . ARG A 1 103 ? 20.780 -18.373 15.841 1.00 30.03 103 ARG A O 1
ATOM 868 N N . HIS A 1 104 ? 21.478 -18.706 17.961 1.00 31.64 104 HIS A N 1
ATOM 869 C CA . HIS A 1 104 ? 21.790 -17.307 18.261 1.00 31.64 104 HIS A CA 1
ATOM 870 C C . HIS A 1 104 ? 22.885 -16.784 17.325 1.00 31.64 104 HIS A C 1
ATOM 872 O O . HIS A 1 104 ? 23.973 -17.371 17.250 1.00 31.64 104 HIS A O 1
ATOM 878 N N . ARG A 1 105 ? 22.619 -15.658 16.668 1.00 39.38 105 ARG A N 1
ATOM 879 C CA . ARG A 1 105 ? 23.651 -14.687 16.313 1.00 39.38 105 ARG A CA 1
ATOM 880 C C . ARG A 1 105 ? 23.162 -13.320 16.760 1.00 39.38 105 ARG A C 1
ATOM 882 O O . ARG A 1 105 ? 22.205 -12.800 16.211 1.00 39.38 105 ARG A O 1
ATOM 889 N N . GLU A 1 106 ? 23.817 -12.797 17.787 1.00 35.09 106 GLU A N 1
ATOM 890 C CA . GLU A 1 106 ? 23.808 -11.371 18.081 1.00 35.09 106 GLU A CA 1
ATOM 891 C C . GLU A 1 106 ? 24.450 -10.668 16.877 1.00 35.09 106 GLU A C 1
ATOM 893 O O . GLU A 1 106 ? 25.448 -11.166 16.357 1.00 35.09 106 GLU A O 1
ATOM 898 N N . GLU A 1 107 ? 23.870 -9.543 16.457 1.00 38.94 107 GLU A N 1
ATOM 899 C CA . GLU A 1 107 ? 24.204 -8.731 15.276 1.00 38.94 107 GLU A CA 1
ATOM 900 C C . GLU A 1 107 ? 23.372 -9.077 14.021 1.00 38.94 107 GLU A C 1
ATOM 902 O O . GLU A 1 107 ? 23.677 -9.995 13.258 1.00 38.94 107 GLU A O 1
ATOM 907 N N . THR A 1 108 ? 22.375 -8.235 13.721 1.00 45.66 108 THR A N 1
ATOM 908 C CA . THR A 1 108 ? 21.817 -8.073 12.368 1.00 45.66 108 THR A CA 1
ATOM 909 C C . THR A 1 108 ? 22.521 -6.926 11.625 1.00 45.66 108 THR A C 1
ATOM 911 O O . THR A 1 108 ? 22.068 -5.780 11.702 1.00 45.66 108 THR A O 1
ATOM 914 N N . PRO A 1 109 ? 23.605 -7.182 10.870 1.00 48.97 109 PRO A N 1
ATOM 915 C CA . PRO A 1 109 ? 24.067 -6.255 9.851 1.00 48.97 109 PRO A CA 1
ATOM 916 C C . PRO A 1 109 ? 23.979 -6.902 8.465 1.00 48.97 109 PRO A C 1
ATOM 918 O O . PRO A 1 109 ? 24.431 -8.025 8.251 1.00 48.97 109 PRO A O 1
ATOM 921 N N . GLY A 1 110 ? 23.381 -6.160 7.530 1.00 55.03 110 GLY A N 1
ATOM 922 C CA . GLY A 1 110 ? 23.410 -6.346 6.074 1.00 55.03 110 GLY A CA 1
ATOM 923 C C . GLY A 1 110 ? 24.027 -7.646 5.559 1.00 55.03 110 GLY A C 1
ATOM 924 O O . GLY A 1 110 ? 25.168 -7.648 5.094 1.00 55.03 110 GLY A O 1
ATOM 925 N N . ARG A 1 111 ? 23.251 -8.739 5.594 1.00 65.69 111 ARG A N 1
ATOM 926 C CA . ARG A 1 111 ? 23.613 -9.972 4.889 1.00 65.69 111 ARG A CA 1
ATOM 927 C C . ARG A 1 111 ? 23.621 -9.672 3.392 1.00 65.69 111 ARG A C 1
ATOM 929 O O . ARG A 1 111 ? 22.574 -9.467 2.784 1.00 65.69 111 ARG A O 1
ATOM 936 N N . CYS A 1 112 ? 24.800 -9.613 2.796 1.00 66.88 112 CYS A N 1
ATOM 937 C CA . CYS A 1 112 ? 24.985 -9.327 1.381 1.00 66.88 112 CYS A CA 1
ATOM 938 C C . CYS A 1 112 ? 26.143 -10.152 0.828 1.00 66.88 112 CYS A C 1
ATOM 940 O O . CYS A 1 112 ? 26.881 -10.801 1.561 1.00 66.88 112 CYS A O 1
ATOM 942 N N . SER A 1 113 ? 26.277 -10.206 -0.494 1.00 77.06 113 SER A N 1
ATOM 943 C CA . SER A 1 113 ? 27.297 -11.057 -1.093 1.00 77.06 113 SER A CA 1
ATOM 944 C C . SER A 1 113 ? 28.621 -10.336 -1.328 1.00 77.06 113 SER A C 1
ATOM 946 O O . SER A 1 113 ? 28.615 -9.246 -1.898 1.00 77.06 113 SER A O 1
ATOM 948 N N . PRO A 1 114 ? 29.770 -10.979 -1.035 1.00 78.25 114 PRO A N 1
ATOM 949 C CA . PRO A 1 114 ? 31.089 -10.397 -1.294 1.00 78.25 114 PRO A CA 1
ATOM 950 C C . PRO A 1 114 ? 31.345 -10.020 -2.761 1.00 78.25 114 PRO A C 1
ATOM 952 O O . PRO A 1 114 ? 32.226 -9.217 -3.047 1.00 78.25 114 PRO A O 1
ATOM 955 N N . TYR A 1 115 ? 30.584 -10.597 -3.699 1.00 79.44 115 TYR A N 1
ATOM 956 C CA . TYR A 1 115 ? 30.687 -10.300 -5.130 1.00 79.44 115 TYR A CA 1
ATOM 957 C C . TYR A 1 115 ? 29.929 -9.035 -5.566 1.00 79.44 115 TYR A C 1
ATOM 959 O O . TYR A 1 115 ? 29.995 -8.680 -6.743 1.00 79.44 115 TYR A O 1
ATOM 967 N N . ILE A 1 116 ? 29.183 -8.366 -4.676 1.00 76.50 116 ILE A N 1
ATOM 968 C CA . ILE A 1 116 ? 28.524 -7.101 -5.017 1.00 76.50 116 ILE A CA 1
ATOM 969 C C . ILE A 1 116 ? 29.605 -6.058 -5.292 1.00 76.50 116 ILE A C 1
ATOM 971 O O . ILE A 1 116 ? 30.444 -5.765 -4.439 1.00 76.50 116 ILE A O 1
ATOM 975 N N . LYS A 1 117 ? 29.598 -5.513 -6.509 1.00 77.19 117 LYS A N 1
ATOM 976 C CA . LYS A 1 117 ? 30.565 -4.504 -6.937 1.00 77.19 117 LYS A CA 1
ATOM 977 C C . LYS A 1 117 ? 30.491 -3.293 -5.999 1.00 77.19 117 LYS A C 1
ATOM 979 O O . LYS A 1 117 ? 29.403 -2.901 -5.592 1.00 77.19 117 LYS A O 1
ATOM 984 N N . ASP A 1 118 ? 31.649 -2.758 -5.625 1.00 79.19 118 ASP A N 1
ATOM 985 C CA . ASP A 1 118 ? 31.836 -1.579 -4.764 1.00 79.19 118 ASP A CA 1
ATOM 986 C C . ASP A 1 118 ? 31.404 -1.731 -3.288 1.00 79.19 118 ASP A C 1
ATOM 988 O O . ASP A 1 118 ? 32.004 -1.097 -2.426 1.00 79.19 118 ASP A O 1
ATOM 992 N N . PHE A 1 119 ? 30.486 -2.645 -2.951 1.00 74.38 119 PHE A N 1
ATOM 993 C CA . PHE A 1 119 ? 29.967 -2.820 -1.581 1.00 74.38 119 PHE A CA 1
ATOM 994 C C . PHE A 1 119 ? 30.259 -4.185 -0.948 1.00 74.38 119 PHE A C 1
ATOM 996 O O . PHE A 1 119 ? 30.108 -4.346 0.259 1.00 74.38 119 PHE A O 1
ATOM 1003 N N . GLY A 1 120 ? 30.731 -5.166 -1.721 1.00 71.50 120 GLY A N 1
ATOM 1004 C CA . GLY A 1 120 ? 30.960 -6.537 -1.254 1.00 71.50 120 GLY A CA 1
ATOM 1005 C C . GLY A 1 120 ? 31.936 -6.654 -0.078 1.00 71.50 120 GLY A C 1
ATOM 1006 O O . GLY A 1 120 ? 31.816 -7.563 0.736 1.00 71.50 120 GLY A O 1
ATOM 1007 N N . HIS A 1 121 ? 32.865 -5.705 0.056 1.00 77.62 121 HIS A N 1
ATOM 1008 C CA . HIS A 1 121 ? 33.818 -5.642 1.168 1.00 77.62 121 HIS A CA 1
ATOM 1009 C C . HIS A 1 121 ? 33.182 -5.234 2.511 1.00 77.62 121 HIS A C 1
ATOM 1011 O O . HIS A 1 121 ? 33.787 -5.458 3.555 1.00 77.62 121 HIS A O 1
ATOM 1017 N N . LEU A 1 122 ? 31.983 -4.641 2.488 1.00 74.69 122 LEU A N 1
ATOM 1018 C CA . LEU A 1 122 ? 31.194 -4.308 3.679 1.00 74.69 122 LEU A CA 1
ATOM 1019 C C . LEU A 1 122 ? 30.301 -5.477 4.119 1.00 74.69 122 LEU A C 1
ATOM 1021 O O . LEU A 1 122 ? 29.762 -5.457 5.224 1.00 74.69 122 LEU A O 1
ATOM 1025 N N . CYS A 1 123 ? 30.143 -6.492 3.265 1.00 68.62 123 CYS A N 1
ATOM 1026 C CA . CYS A 1 123 ? 29.323 -7.657 3.555 1.00 68.62 123 CYS A CA 1
ATOM 1027 C C . CYS A 1 123 ? 30.016 -8.561 4.570 1.00 68.62 123 CYS A C 1
ATOM 1029 O O . CYS A 1 123 ? 31.069 -9.136 4.295 1.00 68.62 123 CYS A O 1
ATOM 1031 N N . GLN A 1 124 ? 29.397 -8.717 5.736 1.00 67.94 124 GLN A N 1
ATOM 1032 C CA . GLN A 1 124 ? 29.935 -9.554 6.807 1.00 67.94 124 GLN A CA 1
ATOM 1033 C C . GLN A 1 124 ? 29.605 -11.043 6.613 1.00 67.94 124 GLN A C 1
ATOM 1035 O O . GLN A 1 124 ? 30.364 -11.912 7.038 1.00 67.94 124 GLN A O 1
ATOM 1040 N N . ASP A 1 125 ? 28.481 -11.345 5.959 1.00 69.94 125 ASP A N 1
ATOM 1041 C CA . ASP A 1 125 ? 28.006 -12.694 5.637 1.00 69.94 125 ASP A CA 1
ATOM 1042 C C . ASP A 1 125 ? 26.901 -12.596 4.564 1.00 69.94 125 ASP A C 1
ATOM 1044 O O . ASP A 1 125 ? 26.365 -11.514 4.333 1.00 69.94 125 ASP A O 1
ATOM 1048 N N . GLY A 1 126 ? 26.513 -13.713 3.948 1.00 72.12 126 GLY A N 1
ATOM 1049 C CA . GLY A 1 126 ? 25.343 -13.789 3.068 1.00 72.12 126 GLY A CA 1
ATOM 1050 C C . GLY A 1 126 ? 25.628 -14.204 1.623 1.00 72.12 126 GLY A C 1
ATOM 1051 O O . GLY A 1 126 ? 26.661 -13.917 1.010 1.00 72.12 126 GLY A O 1
ATOM 1052 N N . ARG A 1 127 ? 24.655 -14.900 1.038 1.00 77.75 127 ARG A N 1
ATOM 1053 C CA . ARG A 1 127 ? 24.655 -15.321 -0.370 1.00 77.75 127 ARG A CA 1
ATOM 1054 C C . ARG A 1 127 ? 23.376 -14.820 -1.019 1.00 77.75 127 ARG A C 1
ATOM 1056 O O . ARG A 1 127 ? 22.480 -15.620 -1.265 1.00 77.75 127 ARG A O 1
ATOM 1063 N N . SER A 1 128 ? 23.282 -13.521 -1.292 1.00 72.44 128 SER A N 1
ATOM 1064 C CA . SER A 1 128 ? 22.056 -12.867 -1.762 1.00 72.44 128 SER A CA 1
ATOM 1065 C C . SER A 1 128 ? 21.468 -13.537 -3.009 1.00 72.44 128 SER A C 1
ATOM 1067 O O . SER A 1 128 ? 20.258 -13.715 -3.089 1.00 72.44 128 SER A O 1
ATOM 1069 N N . GLY A 1 129 ? 22.309 -14.036 -3.923 1.00 74.25 129 GLY A N 1
ATOM 1070 C CA . GLY A 1 129 ? 21.882 -14.790 -5.110 1.00 74.25 129 GLY A CA 1
ATOM 1071 C C . GLY A 1 129 ? 21.349 -16.210 -4.857 1.00 74.25 129 GLY A C 1
ATOM 1072 O O . GLY A 1 129 ? 20.913 -16.860 -5.797 1.00 74.25 129 GLY A O 1
ATOM 1073 N N . PHE A 1 130 ? 21.388 -16.720 -3.625 1.00 81.50 130 PHE A N 1
ATOM 1074 C CA . PHE A 1 130 ? 20.822 -18.018 -3.223 1.00 81.50 130 PHE A CA 1
ATOM 1075 C C . PHE A 1 130 ? 19.774 -17.846 -2.119 1.00 81.50 130 PHE A C 1
ATOM 1077 O O . PHE A 1 130 ? 18.680 -18.394 -2.197 1.00 81.50 130 PHE A O 1
ATOM 1084 N N . GLU A 1 131 ? 20.100 -17.054 -1.104 1.00 81.56 131 GLU A N 1
ATOM 1085 C CA . GLU A 1 131 ? 19.261 -16.778 0.059 1.00 81.56 131 GLU A CA 1
ATOM 1086 C C . GLU A 1 131 ? 17.940 -16.110 -0.333 1.00 81.56 131 GLU A C 1
ATOM 1088 O O . GLU A 1 131 ? 16.902 -16.493 0.198 1.00 81.56 131 GLU A O 1
ATOM 1093 N N . ALA A 1 132 ? 17.939 -15.221 -1.336 1.00 80.19 132 ALA A N 1
ATOM 1094 C CA . ALA A 1 132 ? 16.706 -14.633 -1.859 1.00 80.19 132 ALA A CA 1
ATOM 1095 C C . ALA A 1 132 ? 15.722 -15.695 -2.382 1.00 80.19 132 ALA A C 1
ATOM 1097 O O . ALA A 1 132 ? 14.517 -15.575 -2.168 1.00 80.19 132 ALA A O 1
ATOM 1098 N N . TYR A 1 133 ? 16.217 -16.771 -3.007 1.00 82.19 133 TYR A N 1
ATOM 1099 C CA . TYR A 1 133 ? 15.371 -17.871 -3.484 1.00 82.19 133 TYR A CA 1
ATOM 1100 C C . TYR A 1 133 ? 14.837 -18.725 -2.335 1.00 82.19 133 TYR A C 1
ATOM 1102 O O . TYR A 1 133 ? 13.688 -19.155 -2.387 1.00 82.19 133 TYR A O 1
ATOM 1110 N N . VAL A 1 134 ? 15.641 -18.954 -1.292 1.00 83.75 134 VAL A N 1
ATOM 1111 C CA . VAL A 1 134 ? 15.203 -19.684 -0.092 1.00 83.75 134 VAL A CA 1
ATOM 1112 C C . VAL A 1 134 ? 14.106 -18.908 0.636 1.00 83.75 134 VAL A C 1
ATOM 1114 O O . VAL A 1 134 ? 13.057 -19.472 0.931 1.00 83.75 134 VAL A O 1
ATOM 1117 N N . VAL A 1 135 ? 14.308 -17.605 0.853 1.00 83.25 135 VAL A N 1
ATOM 1118 C CA . VAL A 1 135 ? 13.296 -16.720 1.449 1.00 83.25 135 VAL A CA 1
ATOM 1119 C C . VAL A 1 135 ? 12.032 -16.696 0.595 1.00 83.25 135 VAL A C 1
ATOM 1121 O O . VAL A 1 135 ? 10.941 -16.893 1.121 1.00 83.25 135 VAL A O 1
ATOM 1124 N N . SER A 1 136 ? 12.168 -16.527 -0.725 1.00 81.88 136 SER A N 1
ATOM 1125 C CA . SER A 1 136 ? 11.024 -16.528 -1.648 1.00 81.88 136 SER A CA 1
ATOM 1126 C C . SER A 1 136 ? 10.252 -17.848 -1.595 1.00 81.88 136 SER A C 1
ATOM 1128 O O . SER A 1 136 ? 9.025 -17.844 -1.545 1.00 81.88 136 SER A O 1
ATOM 1130 N N . HIS A 1 137 ? 10.955 -18.984 -1.550 1.00 83.19 137 HIS A N 1
ATOM 1131 C CA . HIS A 1 137 ? 10.337 -20.297 -1.391 1.00 83.19 137 HIS A CA 1
ATOM 1132 C C . HIS A 1 137 ? 9.552 -20.397 -0.079 1.00 83.19 137 HIS A C 1
ATOM 1134 O O . HIS A 1 137 ? 8.379 -20.768 -0.097 1.00 83.19 137 HIS A O 1
ATOM 1140 N N . ASN A 1 138 ? 10.167 -20.021 1.044 1.00 83.56 138 ASN A N 1
ATOM 1141 C CA . ASN A 1 138 ? 9.529 -20.098 2.356 1.00 83.56 138 ASN A CA 1
ATOM 1142 C C . ASN A 1 138 ? 8.317 -19.162 2.456 1.00 83.56 138 ASN A C 1
ATOM 1144 O O . ASN A 1 138 ? 7.282 -19.577 2.967 1.00 83.56 138 ASN A O 1
ATOM 1148 N N . LEU A 1 139 ? 8.386 -17.951 1.893 1.00 83.62 139 LEU A N 1
ATOM 1149 C CA . LEU A 1 139 ? 7.241 -17.037 1.814 1.00 83.62 139 LEU A CA 1
ATOM 1150 C C . LEU A 1 139 ? 6.085 -17.627 0.997 1.00 83.62 139 LEU A C 1
ATOM 1152 O O . LEU A 1 139 ? 4.929 -17.499 1.400 1.00 83.62 139 LEU A O 1
ATOM 1156 N N . LEU A 1 140 ? 6.373 -18.307 -0.118 1.00 82.56 140 LEU A N 1
ATOM 1157 C CA . LEU A 1 140 ? 5.348 -18.985 -0.917 1.00 82.56 140 LEU A CA 1
ATOM 1158 C C . LEU A 1 140 ? 4.708 -20.156 -0.166 1.00 82.56 140 LEU A C 1
ATOM 1160 O O . LEU A 1 140 ? 3.489 -20.324 -0.230 1.00 82.56 140 LEU A O 1
ATOM 1164 N N . VAL A 1 141 ? 5.499 -20.937 0.574 1.00 83.50 141 VAL A N 1
ATOM 1165 C CA . VAL A 1 141 ? 4.983 -22.013 1.434 1.00 83.50 141 VAL A CA 1
ATOM 1166 C C . VAL A 1 141 ? 4.113 -21.434 2.553 1.00 83.50 141 VAL A C 1
ATOM 1168 O O . VAL A 1 141 ? 2.968 -21.858 2.703 1.00 83.50 141 VAL A O 1
ATOM 1171 N N . SER A 1 142 ? 4.584 -20.410 3.272 1.00 84.69 142 SER A N 1
ATOM 1172 C CA . SER A 1 142 ? 3.803 -19.727 4.313 1.00 84.69 142 SER A CA 1
ATOM 1173 C C . SER A 1 142 ? 2.508 -19.121 3.763 1.00 84.69 142 SER A C 1
ATOM 1175 O O . SER A 1 142 ? 1.461 -19.214 4.402 1.00 84.69 142 SER A O 1
ATOM 1177 N N . HIS A 1 143 ? 2.542 -18.545 2.557 1.00 84.56 143 HIS A N 1
ATOM 1178 C CA . HIS A 1 143 ? 1.342 -18.057 1.884 1.00 84.56 143 HIS A CA 1
ATOM 1179 C C . HIS A 1 143 ? 0.363 -19.199 1.579 1.00 84.56 143 HIS A C 1
ATOM 1181 O O . HIS A 1 143 ? -0.829 -19.069 1.852 1.00 84.56 143 HIS A O 1
ATOM 1187 N N . ALA A 1 144 ? 0.844 -20.329 1.052 1.00 81.62 144 ALA A N 1
ATOM 1188 C CA . ALA A 1 144 ? 0.001 -21.486 0.756 1.00 81.62 144 ALA A CA 1
ATOM 1189 C C . ALA A 1 144 ? -0.676 -22.050 2.018 1.00 81.62 144 ALA A C 1
ATOM 1191 O O . ALA A 1 144 ? -1.878 -22.328 1.989 1.00 81.62 144 ALA A O 1
ATOM 1192 N N . GLU A 1 145 ? 0.054 -22.154 3.132 1.00 87.38 145 GLU A N 1
ATOM 1193 C CA . GLU A 1 145 ? -0.499 -22.567 4.428 1.00 87.38 145 GLU A CA 1
ATOM 1194 C C . GLU A 1 145 ? -1.538 -21.567 4.957 1.00 87.38 145 GLU A C 1
ATOM 1196 O O . GLU A 1 145 ? -2.621 -21.967 5.391 1.00 87.38 145 GLU A O 1
ATOM 1201 N N . ALA A 1 146 ? -1.265 -20.262 4.856 1.00 86.19 146 ALA A N 1
ATOM 1202 C CA . ALA A 1 146 ? -2.213 -19.220 5.245 1.00 86.19 146 ALA A CA 1
ATOM 1203 C C . ALA A 1 146 ? -3.500 -19.266 4.401 1.00 86.19 146 ALA A C 1
ATOM 1205 O O . ALA A 1 146 ? -4.600 -19.120 4.936 1.00 86.19 146 ALA A O 1
ATOM 1206 N N . VAL A 1 147 ? -3.387 -19.520 3.094 1.00 84.94 147 VAL A N 1
ATOM 1207 C CA . VAL A 1 147 ? -4.535 -19.694 2.191 1.00 84.94 147 VAL A CA 1
ATOM 1208 C C . VAL A 1 147 ? -5.353 -20.932 2.554 1.00 84.94 147 VAL A C 1
ATOM 1210 O O . VAL A 1 147 ? -6.584 -20.869 2.542 1.00 84.94 147 VAL A O 1
ATOM 1213 N N . ASP A 1 148 ? -4.706 -22.049 2.882 1.00 88.75 148 ASP A N 1
ATOM 1214 C CA . ASP A 1 148 ? -5.392 -23.267 3.320 1.00 88.75 148 ASP A CA 1
ATOM 1215 C C . ASP A 1 148 ? -6.148 -23.041 4.642 1.00 88.75 148 ASP A C 1
ATOM 1217 O O . ASP A 1 148 ? -7.339 -23.351 4.741 1.00 88.75 148 ASP A O 1
ATOM 1221 N N . ALA A 1 149 ? -5.509 -22.395 5.622 1.00 90.81 149 ALA A N 1
ATOM 1222 C CA . ALA A 1 149 ? -6.149 -22.010 6.879 1.00 90.81 149 ALA A CA 1
ATOM 1223 C C . ALA A 1 149 ? -7.337 -21.054 6.659 1.00 90.81 149 ALA A C 1
ATOM 1225 O O . ALA A 1 149 ? -8.418 -21.268 7.213 1.00 90.81 149 ALA A O 1
ATOM 1226 N N . PHE A 1 150 ? -7.176 -20.041 5.800 1.00 88.69 150 PHE A N 1
ATOM 1227 C CA . PHE A 1 150 ? -8.236 -19.091 5.452 1.00 88.69 150 PHE A CA 1
ATOM 1228 C C . PHE A 1 150 ? -9.439 -19.786 4.804 1.00 88.69 150 PHE A C 1
ATOM 1230 O O . PHE A 1 150 ? -10.584 -19.501 5.146 1.00 88.69 150 PHE A O 1
ATOM 1237 N N . ARG A 1 151 ? -9.206 -20.745 3.902 1.00 89.31 151 ARG A N 1
ATOM 1238 C CA . ARG A 1 151 ? -10.284 -21.492 3.231 1.00 89.31 151 ARG A CA 1
ATOM 1239 C C . ARG A 1 151 ? -11.018 -22.463 4.155 1.00 89.31 151 ARG A C 1
ATOM 1241 O O . ARG A 1 151 ? -12.194 -22.729 3.925 1.00 89.31 151 ARG A O 1
ATOM 1248 N N . LYS A 1 152 ? -10.349 -22.980 5.190 1.00 94.19 152 LYS A N 1
ATOM 1249 C CA . LYS A 1 152 ? -10.950 -23.837 6.231 1.00 94.19 152 LYS A CA 1
ATOM 1250 C C . LYS A 1 152 ? -11.700 -23.043 7.307 1.00 94.19 152 LYS A C 1
ATOM 1252 O O . LYS A 1 152 ? -12.477 -23.617 8.065 1.00 94.19 152 LYS A O 1
ATOM 1257 N N . CYS A 1 153 ? -11.477 -21.734 7.392 1.00 93.25 153 CYS A N 1
ATOM 1258 C CA . CYS A 1 153 ? -12.135 -20.862 8.354 1.00 93.25 153 CYS A CA 1
ATOM 1259 C C . CYS A 1 153 ? -13.606 -20.623 7.970 1.00 93.25 153 CYS A C 1
ATOM 1261 O O . CYS A 1 153 ? -13.922 -19.917 7.014 1.00 93.25 153 CYS A O 1
ATOM 1263 N N . GLU A 1 154 ? -14.527 -21.151 8.778 1.00 94.62 154 GLU A N 1
ATOM 1264 C CA . GLU A 1 154 ? -15.977 -20.993 8.583 1.00 94.62 154 GLU A CA 1
ATOM 1265 C C . GLU A 1 154 ? -16.427 -19.524 8.551 1.00 94.62 154 GLU A C 1
ATOM 1267 O O . GLU A 1 154 ? -17.273 -19.149 7.742 1.00 94.62 154 GLU A O 1
ATOM 1272 N N . LYS A 1 155 ? -15.812 -18.669 9.379 1.00 93.25 155 LYS A N 1
ATOM 1273 C CA . LYS A 1 155 ? -16.087 -17.221 9.415 1.00 93.25 155 LYS A CA 1
ATOM 1274 C C . LYS A 1 155 ? -15.521 -16.460 8.210 1.00 93.25 155 LYS A C 1
ATOM 1276 O O . LYS A 1 155 ? -15.890 -15.313 7.998 1.00 93.25 155 LYS A O 1
ATOM 1281 N N . CYS A 1 156 ? -14.627 -17.083 7.447 1.00 90.56 156 CYS A N 1
ATOM 1282 C CA . CYS A 1 156 ? -13.927 -16.480 6.317 1.00 90.56 156 CYS A CA 1
ATOM 1283 C C . CYS A 1 156 ? -14.581 -16.846 4.971 1.00 90.56 156 CYS A C 1
ATOM 1285 O O . CYS A 1 156 ? -14.110 -16.430 3.910 1.00 90.56 156 CYS A O 1
ATOM 1287 N N . LYS A 1 157 ? -15.676 -17.625 4.993 1.00 90.75 157 LYS A N 1
ATOM 1288 C CA . LYS A 1 157 ? -16.421 -18.027 3.795 1.00 90.75 157 LYS A CA 1
ATOM 1289 C C . LYS A 1 157 ? -16.877 -16.806 2.994 1.00 90.75 157 LYS A C 1
ATOM 1291 O O . LYS A 1 157 ? -17.476 -15.883 3.531 1.00 90.75 157 LYS A O 1
ATOM 1296 N N . GLY A 1 158 ? -16.600 -16.830 1.691 1.00 86.56 158 GLY A N 1
ATOM 1297 C CA . GLY A 1 158 ? -16.894 -15.726 0.771 1.00 86.56 158 GLY A CA 1
ATOM 1298 C C . GLY A 1 158 ? -15.823 -14.631 0.723 1.00 86.56 158 GLY A C 1
ATOM 1299 O O . GLY A 1 158 ? -15.859 -13.802 -0.183 1.00 86.56 158 GLY A O 1
ATOM 1300 N N . GLY A 1 159 ? -14.847 -14.643 1.636 1.00 88.06 159 GLY A N 1
ATOM 1301 C CA . GLY A 1 159 ? -13.699 -13.746 1.586 1.00 88.06 159 GLY A CA 1
ATOM 1302 C C . GLY A 1 159 ? -12.702 -14.119 0.484 1.00 88.06 159 GLY A C 1
ATOM 1303 O O . GLY A 1 159 ? -12.654 -15.258 0.011 1.00 88.06 159 GLY A O 1
ATOM 1304 N N . LYS A 1 160 ? -11.879 -13.146 0.087 1.00 89.06 160 LYS A N 1
ATOM 1305 C CA . LYS A 1 160 ? -10.797 -13.321 -0.889 1.00 89.06 160 LYS A CA 1
ATOM 1306 C C . LYS A 1 160 ? -9.452 -13.185 -0.182 1.00 89.06 160 LYS A C 1
ATOM 1308 O O . LYS A 1 160 ? -9.296 -12.347 0.699 1.00 89.06 160 LYS A O 1
ATOM 1313 N N . ILE A 1 161 ? -8.490 -14.008 -0.586 1.00 88.25 161 ILE A N 1
ATOM 1314 C CA . ILE A 1 161 ? -7.109 -13.974 -0.103 1.00 88.25 161 ILE A CA 1
ATOM 1315 C C . ILE A 1 161 ? -6.164 -14.065 -1.299 1.00 88.25 161 ILE A C 1
ATOM 1317 O O . ILE A 1 161 ? -6.436 -14.795 -2.256 1.00 88.25 161 ILE A O 1
ATOM 1321 N N . GLY A 1 162 ? -5.066 -13.321 -1.238 1.00 87.31 162 GLY A N 1
ATOM 1322 C CA . GLY A 1 162 ? -4.052 -13.265 -2.281 1.00 87.31 162 GLY A CA 1
ATOM 1323 C C . GLY A 1 162 ? -2.717 -12.773 -1.737 1.00 87.31 162 GLY A C 1
ATOM 1324 O O . GLY A 1 162 ? -2.539 -12.634 -0.526 1.00 87.31 162 GLY A O 1
ATOM 1325 N N . ILE A 1 163 ? -1.787 -12.532 -2.651 1.00 82.56 163 ILE A N 1
ATOM 1326 C CA . ILE A 1 163 ? -0.451 -12.006 -2.386 1.00 82.56 163 ILE A CA 1
ATOM 1327 C C . ILE A 1 163 ? -0.274 -10.729 -3.212 1.00 82.56 163 ILE A C 1
ATOM 1329 O O . ILE A 1 163 ? -0.672 -10.684 -4.377 1.00 82.56 163 ILE A O 1
ATOM 1333 N N . ALA A 1 164 ? 0.264 -9.677 -2.597 1.00 83.12 164 ALA A N 1
ATOM 1334 C CA . ALA A 1 164 ? 0.571 -8.435 -3.295 1.00 83.12 164 ALA A CA 1
ATOM 1335 C C . ALA A 1 164 ? 1.911 -8.584 -4.029 1.00 83.12 164 ALA A C 1
ATOM 1337 O O . ALA A 1 164 ? 2.914 -8.957 -3.420 1.00 83.12 164 ALA A O 1
ATOM 1338 N N . HIS A 1 165 ? 1.921 -8.294 -5.328 1.00 81.31 165 HIS A N 1
ATOM 1339 C CA . HIS A 1 165 ? 3.127 -8.242 -6.151 1.00 81.31 165 HIS A CA 1
ATOM 1340 C C . HIS A 1 165 ? 3.417 -6.794 -6.543 1.00 81.31 165 HIS A C 1
ATOM 1342 O O . HIS A 1 165 ? 2.482 -6.042 -6.807 1.00 81.31 165 HIS A O 1
ATOM 1348 N N . SER A 1 166 ? 4.700 -6.436 -6.638 1.00 79.81 166 SER A N 1
ATOM 1349 C CA . SER A 1 166 ? 5.156 -5.121 -7.109 1.00 79.81 166 SER A CA 1
ATOM 1350 C C . SER A 1 166 ? 6.010 -5.265 -8.378 1.00 79.81 166 SER A C 1
ATOM 1352 O O . SER A 1 166 ? 7.241 -5.244 -8.312 1.00 79.81 166 SER A O 1
ATOM 1354 N N . PRO A 1 167 ? 5.389 -5.558 -9.536 1.00 78.19 167 PRO A N 1
ATOM 1355 C CA . PRO A 1 167 ? 6.103 -5.645 -10.797 1.00 78.19 167 PRO A CA 1
ATOM 1356 C C . PRO A 1 167 ? 6.249 -4.275 -11.458 1.00 78.19 167 PRO A C 1
ATOM 1358 O O . PRO A 1 167 ? 5.282 -3.528 -11.585 1.00 78.19 167 PRO A O 1
ATOM 1361 N N . ALA A 1 168 ? 7.439 -4.009 -11.983 1.00 75.62 168 ALA A N 1
ATOM 1362 C CA . ALA A 1 168 ? 7.632 -2.971 -12.982 1.00 75.62 168 ALA A CA 1
ATOM 1363 C C . ALA A 1 168 ? 7.262 -3.500 -14.375 1.00 75.62 168 ALA A C 1
ATOM 1365 O O . ALA A 1 168 ? 7.364 -4.702 -14.647 1.00 75.62 168 ALA A O 1
ATOM 1366 N N . TRP A 1 169 ? 6.859 -2.601 -15.267 1.00 80.62 169 TRP A N 1
ATOM 1367 C CA . TRP A 1 169 ? 6.796 -2.904 -16.692 1.00 80.62 169 TRP A CA 1
ATOM 1368 C C . TRP A 1 169 ? 8.147 -2.619 -17.349 1.00 80.62 169 TRP A C 1
ATOM 1370 O O . TRP A 1 169 ? 8.895 -1.752 -16.901 1.00 80.62 169 TRP A O 1
ATOM 1380 N N . PHE A 1 170 ? 8.446 -3.337 -18.429 1.00 80.31 170 PHE A N 1
ATOM 1381 C CA . PHE A 1 170 ? 9.675 -3.163 -19.192 1.00 80.31 170 PHE A CA 1
ATOM 1382 C C . PHE A 1 170 ? 9.327 -3.059 -20.673 1.00 80.31 170 PHE A C 1
ATOM 1384 O O . PHE A 1 170 ? 8.602 -3.901 -21.205 1.00 80.31 170 PHE A O 1
ATOM 1391 N N . GLU A 1 171 ? 9.866 -2.046 -21.347 1.00 79.69 171 GLU A N 1
ATOM 1392 C CA . GLU A 1 171 ? 9.781 -1.941 -22.802 1.00 79.69 171 GLU A CA 1
ATOM 1393 C C . GLU A 1 171 ? 10.960 -2.683 -23.442 1.00 79.69 171 GLU A C 1
ATOM 1395 O O . GLU A 1 171 ? 12.102 -2.520 -22.999 1.00 79.69 171 GLU A O 1
ATOM 1400 N N . PRO A 1 172 ? 10.722 -3.504 -24.478 1.00 80.19 172 PRO A N 1
ATOM 1401 C CA . PRO A 1 172 ? 11.811 -4.135 -25.199 1.00 80.19 172 PRO A CA 1
ATOM 1402 C C . PRO A 1 172 ? 12.574 -3.086 -26.017 1.00 80.19 172 PRO A C 1
ATOM 1404 O O . PRO A 1 172 ? 11.970 -2.239 -26.676 1.00 80.19 172 PRO A O 1
ATOM 1407 N N . GLU A 1 173 ? 13.904 -3.177 -26.034 1.00 77.00 173 GLU A N 1
ATOM 1408 C CA . GLU A 1 173 ? 14.688 -2.507 -27.074 1.00 77.00 173 GLU A CA 1
ATOM 1409 C C . GLU A 1 173 ? 14.300 -3.060 -28.456 1.00 77.00 173 GLU A C 1
ATOM 1411 O O . GLU A 1 173 ? 13.937 -4.235 -28.582 1.00 77.00 173 GLU A O 1
ATOM 1416 N N . ASP A 1 174 ? 14.404 -2.225 -29.495 1.00 77.94 174 ASP A N 1
ATOM 1417 C CA . ASP A 1 174 ? 14.104 -2.592 -30.887 1.00 77.94 174 ASP A CA 1
ATOM 1418 C C . ASP A 1 174 ? 15.233 -3.450 -31.496 1.00 77.94 174 ASP A C 1
ATOM 1420 O O . ASP A 1 174 ? 15.944 -3.062 -32.423 1.00 77.94 174 ASP A O 1
ATOM 1424 N N . VAL A 1 175 ? 15.451 -4.617 -30.889 1.00 77.88 175 VAL A N 1
ATOM 1425 C CA . VAL A 1 175 ? 16.448 -5.622 -31.260 1.00 77.88 175 VAL A CA 1
ATOM 1426 C C . VAL A 1 175 ? 15.812 -7.010 -31.268 1.00 77.88 175 VAL A C 1
ATOM 1428 O O . VAL A 1 175 ? 14.861 -7.299 -30.533 1.00 77.88 175 VAL A O 1
ATOM 1431 N N . GLU A 1 176 ? 16.350 -7.909 -32.095 1.00 77.25 176 GLU A N 1
ATOM 1432 C CA . GLU A 1 176 ? 15.859 -9.284 -32.175 1.00 77.25 176 GLU A CA 1
ATOM 1433 C C . GLU A 1 176 ? 15.930 -9.966 -30.797 1.00 77.25 176 GLU A C 1
ATOM 1435 O O . GLU A 1 176 ? 16.983 -10.045 -30.166 1.00 77.25 176 GLU A O 1
ATOM 1440 N N . GLY A 1 177 ? 14.785 -10.454 -30.311 1.00 72.62 177 GLY A N 1
ATOM 1441 C CA . GLY A 1 177 ? 14.676 -11.101 -29.002 1.00 72.62 177 GLY A CA 1
ATOM 1442 C C . GLY A 1 177 ? 14.381 -10.169 -27.819 1.00 72.62 177 GLY A C 1
ATOM 1443 O O . GLY A 1 177 ? 14.213 -10.685 -26.714 1.00 72.62 177 GLY A O 1
ATOM 1444 N N . GLY A 1 178 ? 14.231 -8.853 -28.024 1.00 75.31 178 GLY A N 1
ATOM 1445 C CA . GLY A 1 178 ? 13.904 -7.892 -26.958 1.00 75.31 178 GLY A CA 1
ATOM 1446 C C . GLY A 1 178 ? 12.669 -8.284 -26.133 1.00 75.31 178 GLY A C 1
ATOM 1447 O O . GLY A 1 178 ? 12.731 -8.332 -24.904 1.00 75.31 178 GLY A O 1
ATOM 1448 N N . GLN A 1 179 ? 11.575 -8.690 -26.792 1.00 79.00 179 GLN A N 1
ATOM 1449 C CA . GLN A 1 179 ? 10.345 -9.128 -26.110 1.00 79.00 179 GLN A CA 1
ATOM 1450 C C . GLN A 1 179 ? 10.565 -10.356 -25.217 1.00 79.00 179 GLN A C 1
ATOM 1452 O O . GLN A 1 179 ? 10.041 -10.427 -24.110 1.00 79.00 179 GLN A O 1
ATOM 1457 N N . ARG A 1 180 ? 11.397 -11.310 -25.653 1.00 80.94 180 ARG A N 1
ATOM 1458 C CA . ARG A 1 180 ? 11.698 -12.509 -24.860 1.00 80.94 180 ARG A CA 1
ATOM 1459 C C . ARG A 1 180 ? 12.430 -12.154 -23.566 1.00 80.94 180 ARG A C 1
ATOM 1461 O O . ARG A 1 180 ? 12.273 -12.850 -22.566 1.00 80.94 180 ARG A O 1
ATOM 1468 N N . THR A 1 181 ? 13.244 -11.102 -23.578 1.00 80.88 181 THR A N 1
ATOM 1469 C CA . THR A 1 181 ? 13.909 -10.597 -22.372 1.00 80.88 181 THR A CA 1
ATOM 1470 C C . THR A 1 181 ? 12.892 -10.009 -21.399 1.00 80.88 181 THR A C 1
ATOM 1472 O O . THR A 1 181 ? 12.924 -10.368 -20.224 1.00 80.88 181 THR A O 1
ATOM 1475 N N . VAL A 1 182 ? 11.954 -9.193 -21.890 1.00 79.62 182 VAL A N 1
ATOM 1476 C CA . VAL A 1 182 ? 10.850 -8.646 -21.083 1.00 79.62 182 VAL A CA 1
ATOM 1477 C C . VAL A 1 182 ? 10.036 -9.769 -20.440 1.00 79.62 182 VAL A C 1
ATOM 1479 O O . VAL A 1 182 ? 9.875 -9.781 -19.220 1.00 79.62 182 VAL A O 1
ATOM 1482 N N . ASP A 1 183 ? 9.618 -10.770 -21.221 1.00 79.94 183 ASP A N 1
ATOM 1483 C CA . ASP A 1 183 ? 8.842 -11.907 -20.711 1.00 79.94 183 ASP A CA 1
ATOM 1484 C C . ASP A 1 183 ? 9.598 -12.652 -19.599 1.00 79.94 183 ASP A C 1
ATOM 1486 O O . ASP A 1 183 ? 9.023 -12.987 -18.566 1.00 79.94 183 ASP A O 1
ATOM 1490 N N . ARG A 1 184 ? 10.915 -12.855 -19.757 1.00 80.44 184 ARG A N 1
ATOM 1491 C CA . ARG A 1 184 ? 11.753 -13.508 -18.738 1.00 80.44 184 ARG A CA 1
ATOM 1492 C C . ARG A 1 184 ? 11.858 -12.705 -17.446 1.00 80.44 184 ARG A C 1
ATOM 1494 O O . ARG A 1 184 ? 11.876 -13.305 -16.374 1.00 80.44 184 ARG A O 1
ATOM 1501 N N . VAL A 1 185 ? 11.969 -11.380 -17.534 1.00 78.94 185 VAL A N 1
ATOM 1502 C CA . VAL A 1 185 ? 12.024 -10.513 -16.349 1.00 78.94 185 VAL A CA 1
ATOM 1503 C C . VAL A 1 185 ? 10.673 -10.522 -15.630 1.00 78.94 185 VAL A C 1
ATOM 1505 O O . VAL A 1 185 ? 10.630 -10.704 -14.414 1.00 78.94 185 VAL A O 1
ATOM 1508 N N . LEU A 1 186 ? 9.563 -10.434 -16.366 1.00 79.44 186 LEU A N 1
ATOM 1509 C CA . LEU A 1 186 ? 8.218 -10.518 -15.788 1.00 79.44 186 LEU A CA 1
ATOM 1510 C C . LEU A 1 186 ? 7.932 -11.906 -15.188 1.00 79.44 186 LEU A C 1
ATOM 1512 O O . LEU A 1 186 ? 7.339 -12.000 -14.112 1.00 79.44 186 LEU A O 1
ATOM 1516 N N . ASP A 1 187 ? 8.395 -12.986 -15.821 1.00 78.19 187 ASP A N 1
ATOM 1517 C CA . ASP A 1 187 ? 8.317 -14.343 -15.270 1.00 78.19 187 ASP A CA 1
ATOM 1518 C C . ASP A 1 187 ? 9.178 -14.501 -14.004 1.00 78.19 187 ASP A C 1
ATOM 1520 O O . ASP A 1 187 ? 8.815 -15.246 -13.095 1.00 78.19 187 ASP A O 1
ATOM 1524 N N . PHE A 1 188 ? 10.302 -13.793 -13.901 1.00 75.06 188 PHE A N 1
ATOM 1525 C CA . PHE A 1 188 ? 11.122 -13.800 -12.693 1.00 75.06 188 PHE A CA 1
ATOM 1526 C C . PHE A 1 188 ? 10.449 -13.047 -11.536 1.00 75.06 188 PHE A C 1
ATOM 1528 O O . PHE A 1 188 ? 10.380 -13.575 -10.427 1.00 75.06 188 PHE A O 1
ATOM 1535 N N . ILE A 1 189 ? 9.913 -11.850 -11.800 1.00 71.81 189 ILE A N 1
ATOM 1536 C CA . ILE A 1 189 ? 9.313 -10.972 -10.782 1.00 71.81 189 ILE A CA 1
ATOM 1537 C C . ILE A 1 189 ? 7.935 -11.477 -10.330 1.00 71.81 189 ILE A C 1
ATOM 1539 O O . ILE A 1 189 ? 7.634 -11.492 -9.137 1.00 71.81 189 ILE A O 1
ATOM 1543 N N . MET A 1 190 ? 7.090 -11.905 -11.272 1.00 70.31 190 MET A N 1
ATOM 1544 C CA . MET A 1 190 ? 5.730 -12.385 -10.995 1.00 70.31 190 MET A CA 1
ATOM 1545 C C . MET A 1 190 ? 5.610 -13.899 -11.157 1.00 70.31 190 MET A C 1
ATOM 1547 O O . MET A 1 190 ? 5.048 -14.585 -10.299 1.00 70.31 190 MET A O 1
ATOM 1551 N N . GLY A 1 191 ? 6.125 -14.433 -12.265 1.00 60.16 191 GLY A N 1
ATOM 1552 C CA . GLY A 1 191 ? 5.911 -15.823 -12.669 1.00 60.16 191 GLY A CA 1
ATOM 1553 C C . GLY A 1 191 ? 6.346 -16.848 -11.619 1.00 60.16 191 GLY A C 1
ATOM 1554 O O . GLY A 1 191 ? 5.620 -17.813 -11.395 1.00 60.16 191 GLY A O 1
ATOM 1555 N N . CYS A 1 192 ? 7.442 -16.615 -10.890 1.00 55.06 192 CYS A N 1
ATOM 1556 C CA . CYS A 1 192 ? 7.885 -17.489 -9.794 1.00 55.06 192 CYS A CA 1
ATOM 1557 C C . CYS A 1 192 ? 6.775 -17.792 -8.761 1.00 55.06 192 CYS A C 1
ATOM 1559 O O . CYS A 1 192 ? 6.774 -18.865 -8.162 1.00 55.06 192 CYS A O 1
ATOM 1561 N N . SER A 1 193 ? 5.807 -16.884 -8.591 1.00 54.31 193 SER A N 1
ATOM 1562 C CA . SER A 1 193 ? 4.675 -17.036 -7.664 1.00 54.31 193 SER A CA 1
ATOM 1563 C C . SER A 1 193 ? 3.388 -17.519 -8.348 1.00 54.31 193 SER A C 1
ATOM 1565 O O . SER A 1 193 ? 2.648 -18.316 -7.771 1.00 54.31 193 SER A O 1
ATOM 1567 N N . PHE A 1 194 ? 3.123 -17.101 -9.593 1.00 48.69 194 PHE A N 1
ATOM 1568 C CA . PHE A 1 194 ? 1.929 -17.523 -10.344 1.00 48.69 194 PHE A CA 1
ATOM 1569 C C . PHE A 1 194 ? 2.054 -18.940 -10.932 1.00 48.69 194 PHE A C 1
ATOM 1571 O O . PHE A 1 194 ? 1.072 -19.688 -10.937 1.00 48.69 194 PHE A O 1
ATOM 1578 N N . TYR A 1 195 ? 3.252 -19.353 -11.360 1.00 41.62 195 TYR A N 1
ATOM 1579 C CA . TYR A 1 195 ? 3.508 -20.701 -11.881 1.00 41.62 195 TYR A CA 1
ATOM 1580 C C . TYR A 1 195 ? 3.711 -21.746 -10.784 1.00 41.62 195 TYR A C 1
ATOM 1582 O O . TYR A 1 195 ? 3.586 -22.924 -11.077 1.00 41.62 195 TYR A O 1
ATOM 1590 N N . ALA A 1 196 ? 3.905 -21.378 -9.511 1.00 41.25 196 ALA A N 1
ATOM 1591 C CA . ALA A 1 196 ? 3.886 -22.354 -8.409 1.00 41.25 196 ALA A CA 1
ATOM 1592 C C . ALA A 1 196 ? 2.534 -23.102 -8.303 1.00 41.25 196 ALA A C 1
ATOM 1594 O O . ALA A 1 196 ? 2.443 -24.171 -7.700 1.00 41.25 196 ALA A O 1
ATOM 1595 N N . LYS A 1 197 ? 1.485 -22.554 -8.931 1.00 36.31 197 LYS A N 1
ATOM 1596 C CA . LYS A 1 197 ? 0.156 -23.158 -9.071 1.00 36.31 197 LYS A CA 1
ATOM 1597 C C . LYS A 1 197 ? -0.000 -24.019 -10.337 1.00 36.31 197 LYS A C 1
ATOM 1599 O O . LYS A 1 197 ? -0.957 -24.785 -10.424 1.00 36.31 197 LYS A O 1
ATOM 1604 N N . ALA A 1 198 ? 0.911 -23.895 -11.303 1.00 32.78 198 ALA A N 1
ATOM 1605 C CA . ALA A 1 198 ? 0.944 -24.665 -12.541 1.00 32.78 198 ALA A CA 1
ATOM 1606 C C . ALA A 1 198 ? 2.015 -25.759 -12.414 1.00 32.78 198 ALA A C 1
ATOM 1608 O O . ALA A 1 198 ? 3.166 -25.499 -12.094 1.00 32.78 198 ALA A O 1
ATOM 1609 N N . SER A 1 199 ? 1.645 -27.014 -12.632 1.00 31.14 199 SER A N 1
ATOM 1610 C CA . SER A 1 199 ? 2.461 -28.216 -12.407 1.00 31.14 199 SER A CA 1
ATOM 1611 C C . SER A 1 199 ? 3.706 -28.379 -13.305 1.00 31.14 199 SER A C 1
ATOM 1613 O O . SER A 1 199 ? 4.188 -29.496 -13.480 1.00 31.14 199 SER A O 1
ATOM 1615 N N . GLU A 1 200 ? 4.253 -27.307 -13.871 1.00 34.62 200 GLU A N 1
ATOM 1616 C CA . GLU A 1 200 ? 5.392 -27.334 -14.786 1.00 34.62 200 GLU A CA 1
ATOM 1617 C C . GLU A 1 200 ? 6.521 -26.465 -14.227 1.00 34.62 200 GLU A C 1
ATOM 1619 O O . GLU A 1 200 ? 6.404 -25.247 -14.135 1.00 34.62 200 GLU A O 1
ATOM 1624 N N . LYS A 1 201 ? 7.623 -27.101 -13.814 1.00 32.41 201 LYS A N 1
ATOM 1625 C CA . LYS A 1 201 ? 8.842 -26.417 -13.361 1.00 32.41 201 LYS A CA 1
ATOM 1626 C C . LYS A 1 201 ? 9.617 -25.888 -14.578 1.00 32.41 201 LYS A C 1
ATOM 1628 O O . LYS A 1 201 ? 10.076 -26.720 -15.364 1.00 32.41 201 LYS A O 1
ATOM 1633 N N . PRO A 1 202 ? 9.845 -24.573 -14.733 1.00 36.84 202 PRO A N 1
ATOM 1634 C CA . PRO A 1 202 ? 10.755 -24.069 -15.757 1.00 36.84 202 PRO A CA 1
ATOM 1635 C C . PRO A 1 202 ? 12.225 -24.271 -15.345 1.00 36.84 202 PRO A C 1
ATOM 1637 O O . PRO A 1 202 ? 12.585 -24.129 -14.176 1.00 36.84 202 PRO A O 1
ATOM 1640 N N . ASP A 1 203 ? 13.080 -24.595 -16.319 1.00 31.08 203 ASP A N 1
ATOM 1641 C CA . ASP A 1 203 ? 14.543 -24.681 -16.187 1.00 31.08 203 ASP A CA 1
ATOM 1642 C C . ASP A 1 203 ? 15.143 -23.263 -16.078 1.00 31.08 203 ASP A C 1
ATOM 1644 O O . ASP A 1 203 ? 15.268 -22.542 -17.073 1.00 31.08 203 ASP A O 1
ATOM 1648 N N . TYR A 1 204 ? 15.477 -22.828 -14.859 1.00 35.03 204 TYR A N 1
ATOM 1649 C CA . TYR A 1 204 ? 16.075 -21.514 -14.607 1.00 35.03 204 TYR A CA 1
ATOM 1650 C C . TYR A 1 204 ? 17.597 -21.555 -14.798 1.00 35.03 204 TYR A C 1
ATOM 1652 O O . TYR A 1 204 ? 18.348 -21.948 -13.905 1.00 35.03 204 TYR A O 1
ATOM 1660 N N . ARG A 1 205 ? 18.074 -21.044 -15.939 1.00 26.67 205 ARG A N 1
ATOM 1661 C CA . ARG A 1 205 ? 19.455 -20.550 -16.079 1.00 26.67 205 ARG A CA 1
ATOM 1662 C C . ARG A 1 205 ? 19.468 -19.029 -15.899 1.00 26.67 205 ARG A C 1
ATOM 1664 O O . ARG A 1 205 ? 18.811 -18.308 -16.652 1.00 26.67 205 ARG A O 1
ATOM 1671 N N . GLN A 1 206 ? 20.198 -18.602 -14.866 1.00 31.39 206 GLN A N 1
ATOM 1672 C CA . GLN A 1 206 ? 20.397 -17.232 -14.358 1.00 31.39 206 GLN A CA 1
ATOM 1673 C C . GLN A 1 206 ? 20.620 -16.181 -15.465 1.00 31.39 206 GLN A C 1
ATOM 1675 O O . GLN A 1 206 ? 21.218 -16.495 -16.498 1.00 31.39 206 GLN A O 1
ATOM 1680 N N . PRO A 1 207 ? 20.204 -14.923 -15.231 1.00 31.08 207 PRO A N 1
ATOM 1681 C CA . PRO A 1 207 ? 21.232 -13.896 -15.028 1.00 31.08 207 PRO A CA 1
ATOM 1682 C C . PRO A 1 207 ? 20.908 -12.851 -13.942 1.00 31.08 207 PRO A C 1
ATOM 1684 O O . PRO A 1 207 ? 19.759 -12.578 -13.612 1.00 31.08 207 PRO A O 1
ATOM 1687 N N . SER A 1 208 ? 21.986 -12.269 -13.416 1.00 28.45 208 SER A N 1
ATOM 1688 C CA . SER A 1 208 ? 22.071 -11.214 -12.405 1.00 28.45 208 SER A CA 1
ATOM 1689 C C . SER A 1 208 ? 22.133 -9.816 -13.021 1.00 28.45 208 SER A C 1
ATOM 1691 O O . SER A 1 208 ? 23.036 -9.619 -13.825 1.00 28.45 208 SER A O 1
ATOM 1693 N N . TRP A 1 209 ? 21.329 -8.851 -12.563 1.00 24.42 209 TRP A N 1
ATOM 1694 C CA . TRP A 1 209 ? 21.744 -7.478 -12.201 1.00 24.42 209 TRP A CA 1
ATOM 1695 C C . TRP A 1 209 ? 20.540 -6.673 -11.674 1.00 24.42 209 TRP A C 1
ATOM 1697 O O . TRP A 1 209 ? 19.412 -6.853 -12.119 1.00 24.42 209 TRP A O 1
ATOM 1707 N N . ALA A 1 210 ? 20.808 -5.818 -10.688 1.00 26.58 210 ALA A N 1
ATOM 1708 C CA . ALA A 1 210 ? 19.930 -4.785 -10.148 1.00 26.58 210 ALA A CA 1
ATOM 1709 C C . ALA A 1 210 ? 20.589 -3.430 -10.434 1.00 26.58 210 ALA A C 1
ATOM 1711 O O . ALA A 1 210 ? 21.815 -3.390 -10.373 1.00 26.58 210 ALA A O 1
ATOM 1712 N N . THR A 1 211 ? 19.809 -2.380 -10.720 1.00 22.47 211 THR A N 1
ATOM 1713 C CA . THR A 1 211 ? 19.884 -1.043 -10.083 1.00 22.47 211 THR A CA 1
ATOM 1714 C C . THR A 1 211 ? 19.050 0.009 -10.833 1.00 22.47 211 THR A C 1
ATOM 1716 O O . THR A 1 211 ? 19.120 0.091 -12.055 1.00 22.47 211 THR A O 1
ATOM 1719 N N . ASP A 1 212 ? 18.410 0.852 -10.017 1.00 21.00 212 ASP A N 1
ATOM 1720 C CA . ASP A 1 212 ? 18.146 2.296 -10.135 1.00 21.00 212 ASP A CA 1
ATOM 1721 C C . ASP A 1 212 ? 17.039 2.887 -11.028 1.00 21.00 212 ASP A C 1
ATOM 1723 O O . ASP A 1 212 ? 16.873 2.561 -12.199 1.00 21.00 212 ASP A O 1
ATOM 1727 N N . SER A 1 213 ? 16.323 3.829 -10.397 1.00 26.20 213 SER A N 1
ATOM 1728 C CA . SER A 1 213 ? 15.321 4.771 -10.915 1.00 26.20 213 SER A CA 1
ATOM 1729 C C . SER A 1 213 ? 14.349 4.229 -11.971 1.00 26.20 213 SER A C 1
ATOM 1731 O O . SER A 1 213 ? 14.488 4.495 -13.168 1.00 26.20 213 SER A O 1
ATOM 1733 N N . LEU A 1 214 ? 13.297 3.538 -11.532 1.00 29.28 214 LEU A N 1
ATOM 1734 C CA . LEU A 1 214 ? 12.138 3.305 -12.389 1.00 29.28 214 LEU A CA 1
ATOM 1735 C C . LEU A 1 214 ? 11.327 4.601 -12.471 1.00 29.28 214 LEU A C 1
ATOM 1737 O O . LEU A 1 214 ? 10.554 4.940 -11.579 1.00 29.28 214 LEU A O 1
ATOM 1741 N N . VAL A 1 215 ? 11.542 5.353 -13.547 1.00 28.77 215 VAL A N 1
ATOM 1742 C CA . VAL A 1 215 ? 10.590 6.367 -13.999 1.00 28.77 215 VAL A CA 1
ATOM 1743 C C . VAL A 1 215 ? 9.372 5.601 -14.512 1.00 28.77 215 VAL A C 1
ATOM 1745 O O . VAL A 1 215 ? 9.384 5.106 -15.633 1.00 28.77 215 VAL A O 1
ATOM 1748 N N . GLU A 1 216 ? 8.354 5.437 -13.671 1.00 39.38 216 GLU A N 1
ATOM 1749 C CA . GLU A 1 216 ? 7.115 4.751 -14.047 1.00 39.38 216 GLU A CA 1
ATOM 1750 C C . GLU A 1 216 ? 6.342 5.597 -15.067 1.00 39.38 216 GLU A C 1
ATOM 1752 O O . GLU A 1 216 ? 5.887 6.707 -14.767 1.00 39.38 216 GLU A O 1
ATOM 1757 N N . PHE A 1 217 ? 6.232 5.096 -16.299 1.00 40.69 217 PHE A N 1
ATOM 1758 C CA . PHE A 1 217 ? 5.571 5.789 -17.398 1.00 40.69 217 PHE A CA 1
ATOM 1759 C C . PHE A 1 217 ? 4.102 5.354 -17.487 1.00 40.69 217 PHE A C 1
ATOM 1761 O O . PHE A 1 217 ? 3.726 4.223 -17.214 1.00 40.69 217 PHE A O 1
ATOM 1768 N N . GLU A 1 218 ? 3.200 6.241 -17.887 1.00 48.84 218 GLU A N 1
ATOM 1769 C CA . GLU A 1 218 ? 1.755 5.981 -17.764 1.00 48.84 218 GLU A CA 1
ATOM 1770 C C . GLU A 1 218 ? 1.169 4.901 -18.714 1.00 48.84 218 GLU A C 1
ATOM 1772 O O . GLU A 1 218 ? 0.201 4.232 -18.335 1.00 48.84 218 GLU A O 1
ATOM 1777 N N . PRO A 1 219 ? 1.719 4.660 -19.925 1.00 59.47 219 PRO A N 1
ATOM 1778 C CA . PRO A 1 219 ? 1.432 3.477 -20.743 1.00 59.47 219 PRO A CA 1
ATOM 1779 C C . PRO A 1 219 ? 1.769 2.148 -20.056 1.00 59.47 219 PRO A C 1
ATOM 1781 O O . PRO A 1 219 ? 1.188 1.123 -20.421 1.00 59.47 219 PRO A O 1
ATOM 1784 N N . ASP A 1 220 ? 2.662 2.159 -19.069 1.00 76.69 220 ASP A N 1
ATOM 1785 C CA . ASP A 1 220 ? 3.213 0.957 -18.451 1.00 76.69 220 ASP A CA 1
ATOM 1786 C C . ASP A 1 220 ? 2.157 0.236 -17.620 1.00 76.69 220 ASP A C 1
ATOM 1788 O O . ASP A 1 220 ? 2.005 -0.980 -17.732 1.00 76.69 220 ASP A O 1
ATOM 1792 N N . LEU A 1 221 ? 1.335 0.978 -16.869 1.00 86.12 221 LEU A N 1
ATOM 1793 C CA . LEU A 1 221 ? 0.288 0.376 -16.045 1.00 86.12 221 LEU A CA 1
ATOM 1794 C C . LEU A 1 221 ? -0.794 -0.303 -16.897 1.00 86.12 221 LEU A C 1
ATOM 1796 O O . LEU A 1 221 ? -1.196 -1.428 -16.600 1.00 86.12 221 LEU A O 1
ATOM 1800 N N . ARG A 1 222 ? -1.251 0.342 -17.981 1.00 91.44 222 ARG A N 1
ATOM 1801 C CA . ARG A 1 222 ? -2.237 -0.253 -18.905 1.00 91.44 222 ARG A CA 1
ATOM 1802 C C . ARG A 1 222 ? -1.675 -1.507 -19.578 1.00 91.44 222 ARG A C 1
ATOM 1804 O O . ARG A 1 222 ? -2.379 -2.515 -19.658 1.00 91.44 222 ARG A O 1
ATOM 1811 N N . LYS A 1 223 ? -0.420 -1.460 -20.043 1.00 90.31 223 LYS A N 1
ATOM 1812 C CA . LYS A 1 223 ? 0.265 -2.612 -20.650 1.00 90.31 223 LYS A CA 1
ATOM 1813 C C . LYS A 1 223 ? 0.434 -3.753 -19.652 1.00 90.31 223 LYS A C 1
ATOM 1815 O O . LYS A 1 223 ? 0.107 -4.887 -19.988 1.00 90.31 223 LYS A O 1
ATOM 1820 N N . LEU A 1 224 ? 0.835 -3.454 -18.419 1.00 88.62 224 LEU A N 1
ATOM 1821 C CA . LEU A 1 224 ? 1.002 -4.434 -17.351 1.00 88.62 224 LEU A CA 1
ATOM 1822 C C . LEU A 1 224 ? -0.310 -5.154 -17.020 1.00 88.62 224 LEU A C 1
ATOM 1824 O O . LEU A 1 224 ? -0.355 -6.384 -17.025 1.00 88.62 224 LEU A O 1
ATOM 1828 N N . VAL A 1 225 ? -1.403 -4.426 -16.770 1.00 90.12 225 VAL A N 1
ATOM 1829 C CA . VAL A 1 225 ? -2.681 -5.075 -16.420 1.00 90.12 225 VAL A CA 1
ATOM 1830 C C . VAL A 1 225 ? -3.271 -5.851 -17.602 1.00 90.12 225 VAL A C 1
ATOM 1832 O O . VAL A 1 225 ? -3.902 -6.892 -17.409 1.00 90.12 225 VAL A O 1
ATOM 1835 N N . LYS A 1 226 ? -3.005 -5.408 -18.838 1.00 92.81 226 LYS A N 1
ATOM 1836 C CA . LYS A 1 226 ? -3.338 -6.157 -20.054 1.00 92.81 226 LYS A CA 1
ATOM 1837 C C . LYS A 1 226 ? -2.495 -7.427 -20.196 1.00 92.81 226 LYS A C 1
ATOM 1839 O O . LYS A 1 226 ? -3.059 -8.481 -20.470 1.00 92.81 226 LYS A O 1
ATOM 1844 N N . TYR A 1 227 ? -1.189 -7.358 -19.937 1.00 89.50 227 TYR A N 1
ATOM 1845 C CA . TYR A 1 227 ? -0.306 -8.525 -19.899 1.00 89.50 227 TYR A CA 1
ATOM 1846 C C . TYR A 1 227 ? -0.806 -9.552 -18.880 1.00 89.50 227 TYR A C 1
ATOM 1848 O O . TYR A 1 227 ? -0.938 -10.728 -19.208 1.00 89.50 227 TYR A O 1
ATOM 1856 N N . ILE A 1 228 ? -1.169 -9.109 -17.669 1.00 87.44 228 ILE A N 1
ATOM 1857 C CA . ILE A 1 228 ? -1.722 -9.992 -16.634 1.00 87.44 228 ILE A CA 1
ATOM 1858 C C . ILE A 1 228 ? -3.009 -10.660 -17.125 1.00 87.44 228 ILE A C 1
ATOM 1860 O O . ILE A 1 228 ? -3.180 -11.870 -16.962 1.00 87.44 228 ILE A O 1
ATOM 1864 N N . LYS A 1 229 ? -3.901 -9.896 -17.765 1.00 89.50 229 LYS A N 1
ATOM 1865 C CA . LYS A 1 229 ? -5.121 -10.436 -18.366 1.00 89.50 229 LYS A CA 1
ATOM 1866 C C . LYS A 1 229 ? -4.818 -11.510 -19.408 1.00 89.50 229 LYS A C 1
ATOM 1868 O O . LYS A 1 229 ? -5.360 -12.611 -19.311 1.00 89.50 229 LYS A O 1
ATOM 1873 N N . ASP A 1 230 ? -3.984 -11.194 -20.387 1.00 91.12 230 ASP A N 1
ATOM 1874 C CA . ASP A 1 230 ? -3.757 -12.058 -21.542 1.00 91.12 230 ASP A CA 1
ATOM 1875 C C . ASP A 1 230 ? -2.933 -13.304 -21.153 1.00 91.12 230 ASP A C 1
ATOM 1877 O O . ASP A 1 230 ? -3.158 -14.386 -21.695 1.00 91.12 230 ASP A O 1
ATOM 1881 N N . ARG A 1 231 ? -2.037 -13.192 -20.159 1.00 87.00 231 ARG A N 1
ATOM 1882 C CA . ARG A 1 231 ? -1.178 -14.290 -19.688 1.00 87.00 231 ARG A CA 1
ATOM 1883 C C . ARG A 1 231 ? -1.837 -15.195 -18.647 1.00 87.00 231 ARG A C 1
ATOM 1885 O O . ARG A 1 231 ? -1.636 -16.407 -18.696 1.00 87.00 231 ARG A O 1
ATOM 1892 N N . TYR A 1 232 ? -2.605 -14.631 -17.713 1.00 84.12 232 TYR A N 1
ATOM 1893 C CA . TYR A 1 232 ? -3.141 -15.354 -16.549 1.00 84.12 232 TYR A CA 1
ATOM 1894 C C . TYR A 1 232 ? -4.671 -15.513 -16.563 1.00 84.12 232 TYR A C 1
ATOM 1896 O O . TYR A 1 232 ? -5.263 -15.875 -15.547 1.00 84.12 232 TYR A O 1
ATOM 1904 N N . GLY A 1 233 ? -5.321 -15.279 -17.708 1.00 86.12 233 GLY A N 1
ATOM 1905 C CA . GLY A 1 233 ? -6.742 -15.585 -17.906 1.00 86.12 233 GLY A CA 1
ATOM 1906 C C . GLY A 1 233 ? -7.708 -14.553 -17.318 1.00 86.12 233 GLY A C 1
ATOM 1907 O O . GLY A 1 233 ? -8.749 -14.927 -16.787 1.00 86.12 233 GLY A O 1
ATOM 1908 N N . ASN A 1 234 ? -7.374 -13.264 -17.420 1.00 88.38 234 ASN A N 1
ATOM 1909 C CA . ASN A 1 234 ? -8.167 -12.129 -16.923 1.00 88.38 234 ASN A CA 1
ATOM 1910 C C . ASN A 1 234 ? -8.629 -12.270 -15.461 1.00 88.38 234 ASN A C 1
ATOM 1912 O O . ASN A 1 234 ? -9.834 -12.195 -15.187 1.00 88.38 234 ASN A O 1
ATOM 1916 N N . PRO A 1 235 ? -7.700 -12.493 -14.513 1.00 89.06 235 PRO A N 1
ATOM 1917 C CA . PRO A 1 235 ? -8.068 -12.545 -13.108 1.00 89.06 235 PRO A CA 1
ATOM 1918 C C . PRO A 1 235 ? -8.660 -11.202 -12.665 1.00 89.06 235 PRO A C 1
ATOM 1920 O O . PRO A 1 235 ? -8.452 -10.169 -13.298 1.00 89.06 235 PRO A O 1
ATOM 1923 N N . GLU A 1 236 ? -9.385 -11.210 -11.552 1.00 88.75 236 GLU A N 1
ATOM 1924 C CA . GLU A 1 236 ? -9.668 -9.966 -10.840 1.00 88.75 236 GLU A CA 1
ATOM 1925 C C . GLU A 1 236 ? -8.356 -9.330 -10.368 1.00 88.75 236 GLU A C 1
ATOM 1927 O O . GLU A 1 236 ? -7.531 -9.995 -9.736 1.00 88.75 236 GLU A O 1
ATOM 1932 N N . ILE A 1 237 ? -8.177 -8.046 -10.670 1.00 91.06 237 ILE A N 1
ATOM 1933 C CA . ILE A 1 237 ? -6.994 -7.265 -10.326 1.00 91.06 237 ILE A CA 1
ATOM 1934 C C . ILE A 1 237 ? -7.396 -6.169 -9.340 1.00 91.06 237 ILE A C 1
ATOM 1936 O O . ILE A 1 237 ? -8.258 -5.335 -9.619 1.00 91.06 237 ILE A O 1
ATOM 1940 N N . ILE A 1 238 ? -6.712 -6.147 -8.201 1.00 91.06 238 ILE A N 1
ATOM 1941 C CA . ILE A 1 238 ? -6.759 -5.060 -7.227 1.00 91.06 238 ILE A CA 1
ATOM 1942 C C . ILE A 1 238 ? -5.399 -4.373 -7.273 1.00 91.06 238 ILE A C 1
ATOM 1944 O O . ILE A 1 238 ? -4.383 -5.006 -6.988 1.00 91.06 238 ILE A O 1
ATOM 1948 N N . ILE A 1 239 ? -5.370 -3.085 -7.620 1.00 93.06 239 ILE A N 1
ATOM 1949 C CA . ILE A 1 239 ? -4.156 -2.274 -7.503 1.00 93.06 239 ILE A CA 1
ATOM 1950 C C . ILE A 1 239 ? -4.009 -1.920 -6.028 1.00 93.06 239 ILE A C 1
ATOM 1952 O O . ILE A 1 239 ? -4.626 -0.975 -5.544 1.00 93.06 239 ILE A O 1
ATOM 1956 N N . THR A 1 240 ? -3.262 -2.742 -5.291 1.00 89.62 240 THR A N 1
ATOM 1957 C CA . THR A 1 240 ? -3.137 -2.629 -3.831 1.00 89.62 240 THR A CA 1
ATOM 1958 C C . THR A 1 240 ? -2.302 -1.435 -3.389 1.00 89.62 240 THR A C 1
ATOM 1960 O O . THR A 1 240 ? -2.372 -1.060 -2.219 1.00 89.62 240 THR A O 1
ATOM 1963 N N . GLU A 1 241 ? -1.499 -0.876 -4.291 1.00 88.19 241 GLU A N 1
ATOM 1964 C CA . GLU A 1 241 ? -0.593 0.234 -4.034 1.00 88.19 241 GLU A CA 1
ATOM 1965 C C . GLU A 1 241 ? -0.132 0.853 -5.348 1.00 88.19 241 GLU A C 1
ATOM 1967 O O . GLU A 1 241 ? 0.196 0.141 -6.296 1.00 88.19 241 GLU A O 1
ATOM 1972 N N . ASN A 1 242 ? -0.171 2.181 -5.400 1.00 89.25 242 ASN A N 1
ATOM 1973 C CA . ASN A 1 242 ? 0.335 2.998 -6.492 1.00 89.25 242 ASN A CA 1
ATOM 1974 C C . ASN A 1 242 ? 0.481 4.437 -5.960 1.00 89.25 242 ASN A C 1
ATOM 1976 O O . ASN A 1 242 ? -0.441 4.947 -5.313 1.00 89.25 242 ASN A O 1
ATOM 1980 N N . GLY A 1 243 ? 1.621 5.086 -6.186 1.00 85.62 243 GLY A N 1
ATOM 1981 C CA . GLY A 1 243 ? 1.968 6.342 -5.527 1.00 85.62 243 GLY A CA 1
ATOM 1982 C C . GLY A 1 243 ? 3.089 7.094 -6.229 1.00 85.62 243 GLY A C 1
ATOM 1983 O O . GLY A 1 243 ? 3.860 6.523 -6.986 1.00 85.62 243 GLY A O 1
ATOM 1984 N N . TYR A 1 244 ? 3.184 8.392 -5.945 1.00 84.81 244 TYR A N 1
ATOM 1985 C CA . TYR A 1 244 ? 4.278 9.236 -6.421 1.00 84.81 244 TYR A CA 1
ATOM 1986 C C . TYR A 1 244 ? 4.951 9.938 -5.243 1.00 84.81 244 TYR A C 1
ATOM 1988 O O . TYR A 1 244 ? 4.345 10.788 -4.570 1.00 84.81 244 TYR A O 1
ATOM 1996 N N . GLY A 1 245 ? 6.210 9.576 -5.004 1.00 78.81 245 GLY A N 1
ATOM 1997 C CA . GLY A 1 245 ? 7.106 10.252 -4.075 1.00 78.81 245 GLY A CA 1
ATOM 1998 C C . GLY A 1 245 ? 7.806 11.414 -4.774 1.00 78.81 245 GLY A C 1
ATOM 1999 O O . GLY A 1 245 ? 8.427 11.235 -5.816 1.00 78.81 245 GLY A O 1
ATOM 2000 N N . GLU A 1 246 ? 7.703 12.614 -4.210 1.00 76.12 246 GLU A N 1
ATOM 2001 C CA . GLU A 1 246 ? 8.433 13.783 -4.702 1.00 76.12 246 GLU A CA 1
ATOM 2002 C C . GLU A 1 246 ? 9.516 14.152 -3.689 1.00 76.12 246 GLU A C 1
ATOM 2004 O O . GLU A 1 246 ? 9.194 14.446 -2.536 1.00 76.12 246 GLU A O 1
ATOM 2009 N N . ASP A 1 247 ? 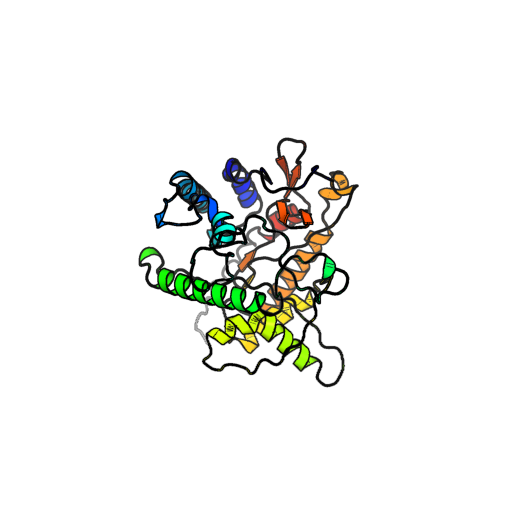10.783 14.149 -4.113 1.00 80.50 247 ASP A N 1
ATOM 2010 C CA . ASP A 1 247 ? 11.886 14.646 -3.289 1.00 80.50 247 ASP A CA 1
ATOM 2011 C C . ASP A 1 247 ? 11.999 16.171 -3.425 1.00 80.50 247 ASP A C 1
ATOM 2013 O O . ASP A 1 247 ? 12.507 16.717 -4.407 1.00 80.50 247 ASP A O 1
ATOM 2017 N N . LEU A 1 248 ? 11.494 16.873 -2.411 1.00 82.69 248 LEU A N 1
ATOM 2018 C CA . LEU A 1 248 ? 11.558 18.331 -2.307 1.00 82.69 248 LEU A CA 1
ATOM 2019 C C . LEU A 1 248 ? 12.821 18.820 -1.570 1.00 82.69 248 LEU A C 1
ATOM 2021 O O . LEU A 1 248 ? 13.031 20.034 -1.431 1.00 82.69 248 LEU A O 1
ATOM 2025 N N . GLY A 1 249 ? 13.665 17.910 -1.073 1.00 84.12 249 GLY A N 1
ATOM 2026 C CA . GLY A 1 249 ? 14.866 18.214 -0.305 1.00 84.12 249 GLY A CA 1
ATOM 2027 C C . GLY A 1 249 ? 14.608 19.197 0.843 1.00 84.12 249 GLY A C 1
ATOM 2028 O O . GLY A 1 249 ? 13.786 18.985 1.733 1.00 84.12 249 GLY A O 1
ATOM 2029 N N . VAL A 1 250 ? 15.322 20.326 0.845 1.00 82.62 250 VAL A N 1
ATOM 2030 C CA . VAL A 1 250 ? 15.163 21.363 1.885 1.00 82.62 250 VAL A CA 1
ATOM 2031 C C . VAL A 1 250 ? 13.855 22.151 1.779 1.00 82.62 250 VAL A C 1
ATOM 2033 O O . VAL A 1 250 ? 13.436 22.748 2.767 1.00 82.62 250 VAL A O 1
ATOM 2036 N N . LYS A 1 251 ? 13.205 22.162 0.607 1.00 86.38 251 LYS A N 1
ATOM 2037 C CA . LYS A 1 251 ? 11.945 22.893 0.387 1.00 86.38 251 LYS A CA 1
ATOM 2038 C C . LYS A 1 251 ? 10.744 22.171 0.981 1.00 86.38 251 LYS A C 1
ATOM 2040 O O . LYS A 1 251 ? 9.678 22.753 1.112 1.00 86.38 251 LYS A O 1
ATOM 2045 N N . ASP A 1 252 ? 10.941 20.929 1.393 1.00 85.31 252 ASP A N 1
ATOM 2046 C CA . ASP A 1 252 ? 9.907 20.076 1.948 1.00 85.31 252 ASP A CA 1
ATOM 2047 C C . ASP A 1 252 ? 9.326 20.581 3.284 1.00 85.31 252 ASP A C 1
ATOM 2049 O O . ASP A 1 252 ? 8.266 20.148 3.715 1.00 85.31 252 ASP A O 1
ATOM 2053 N N . THR A 1 253 ? 10.011 21.515 3.955 1.00 86.25 253 THR A N 1
ATOM 2054 C CA . THR A 1 253 ? 9.509 22.187 5.169 1.00 86.25 253 THR A CA 1
ATOM 2055 C C . THR A 1 253 ? 8.783 23.505 4.890 1.00 86.25 253 THR A C 1
ATOM 2057 O O . THR A 1 253 ? 8.269 24.121 5.820 1.00 86.25 253 THR A O 1
ATOM 2060 N N . ASP A 1 254 ? 8.777 23.981 3.645 1.00 90.50 254 ASP A N 1
ATOM 2061 C CA . ASP A 1 254 ? 8.021 25.165 3.243 1.00 90.50 254 ASP A CA 1
ATOM 2062 C C . ASP A 1 254 ? 6.609 24.737 2.830 1.00 90.50 254 ASP A C 1
ATOM 2064 O O . ASP A 1 254 ? 6.420 24.115 1.785 1.00 90.50 254 ASP A O 1
ATOM 2068 N N . HIS A 1 255 ? 5.6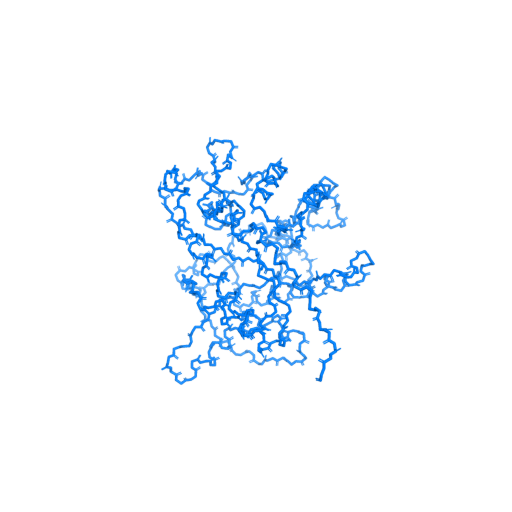01 25.081 3.635 1.00 91.44 255 HIS A N 1
ATOM 2069 C CA . HIS A 1 255 ? 4.210 24.703 3.363 1.00 91.44 255 HIS A CA 1
ATOM 2070 C C . HIS A 1 255 ? 3.688 25.246 2.024 1.00 91.44 255 HIS A C 1
ATOM 2072 O O . HIS A 1 255 ? 2.817 24.623 1.421 1.00 91.44 255 HIS A O 1
ATOM 2078 N N . SER A 1 256 ? 4.223 26.367 1.522 1.00 91.06 256 SER A N 1
ATOM 2079 C CA . SER A 1 256 ? 3.839 26.901 0.209 1.00 91.06 256 SER A CA 1
ATOM 2080 C C . SER A 1 256 ? 4.338 26.038 -0.954 1.00 91.06 256 SER A C 1
ATOM 2082 O O . SER A 1 256 ? 3.806 26.133 -2.058 1.00 91.06 256 SER A O 1
ATOM 2084 N N . VAL A 1 257 ? 5.318 25.166 -0.710 1.00 91.81 257 VAL A N 1
ATOM 2085 C CA . VAL A 1 257 ? 5.831 24.197 -1.684 1.00 91.81 257 VAL A CA 1
ATOM 2086 C C . VAL A 1 257 ? 5.256 22.812 -1.396 1.00 91.81 257 VAL A C 1
ATOM 2088 O O . VAL A 1 257 ? 4.623 22.221 -2.264 1.00 91.81 257 VAL A O 1
ATOM 2091 N N . ALA A 1 258 ? 5.399 22.321 -0.163 1.00 91.00 258 ALA A N 1
ATOM 2092 C CA . ALA A 1 258 ? 5.067 20.947 0.215 1.00 91.00 258 ALA A CA 1
ATOM 2093 C C . ALA A 1 258 ? 3.575 20.594 0.089 1.00 91.00 258 ALA A C 1
ATOM 2095 O O . ALA A 1 258 ? 3.238 19.423 -0.091 1.00 91.00 258 ALA A O 1
ATOM 2096 N N . LEU A 1 259 ? 2.674 21.582 0.177 1.00 94.56 259 LEU A N 1
ATOM 2097 C CA . LEU A 1 259 ? 1.234 21.368 -0.005 1.00 94.56 259 LEU A CA 1
ATOM 2098 C C . LEU A 1 259 ? 0.795 21.401 -1.480 1.00 94.56 259 LEU A C 1
ATOM 2100 O O . LEU A 1 259 ? -0.292 20.921 -1.796 1.00 94.56 259 LEU A O 1
ATOM 2104 N N . ASN A 1 260 ? 1.627 21.933 -2.382 1.00 94.56 260 ASN A N 1
ATOM 2105 C CA . ASN A 1 260 ? 1.321 22.118 -3.803 1.00 94.56 260 ASN A CA 1
ATOM 2106 C C . ASN A 1 260 ? 1.915 20.991 -4.670 1.00 94.56 260 ASN A C 1
ATOM 2108 O O . ASN A 1 260 ? 2.649 21.229 -5.627 1.00 94.56 260 ASN A O 1
ATOM 2112 N N . ASP A 1 261 ? 1.564 19.745 -4.349 1.00 93.31 261 ASP A N 1
ATOM 2113 C CA . ASP A 1 261 ? 2.089 18.508 -4.947 1.00 93.31 261 ASP A CA 1
ATOM 2114 C C . ASP A 1 261 ? 1.469 18.169 -6.319 1.00 93.31 261 ASP A C 1
ATOM 2116 O O . ASP A 1 261 ? 0.902 17.097 -6.562 1.00 93.31 261 ASP A O 1
ATOM 2120 N N . HIS A 1 262 ? 1.564 19.108 -7.262 1.00 93.31 262 HIS A N 1
ATOM 2121 C CA . HIS A 1 262 ? 0.954 18.974 -8.585 1.00 93.31 262 HIS A CA 1
ATOM 2122 C C . HIS A 1 262 ? 1.457 17.762 -9.380 1.00 93.31 262 HIS A C 1
ATOM 2124 O O . HIS A 1 262 ? 0.668 17.179 -10.125 1.00 93.31 262 HIS A O 1
ATOM 2130 N N . ASN A 1 263 ? 2.712 17.350 -9.188 1.00 90.62 263 ASN A N 1
ATOM 2131 C CA . ASN A 1 263 ? 3.277 16.172 -9.846 1.00 90.62 263 ASN A CA 1
ATOM 2132 C C . ASN A 1 263 ? 2.575 14.881 -9.395 1.00 90.62 263 ASN A C 1
ATOM 2134 O O . ASN A 1 263 ? 2.140 14.107 -10.244 1.00 90.62 263 ASN A O 1
ATOM 2138 N N . ARG A 1 264 ? 2.327 14.706 -8.085 1.00 90.94 264 ARG A N 1
ATOM 2139 C CA . ARG A 1 264 ? 1.544 13.571 -7.552 1.00 90.94 264 ARG A CA 1
ATOM 2140 C C . ARG A 1 264 ? 0.124 13.553 -8.107 1.00 90.94 264 ARG A C 1
ATOM 2142 O O . ARG A 1 264 ? -0.369 12.512 -8.539 1.00 90.94 264 ARG A O 1
ATOM 2149 N N . LYS A 1 265 ? -0.533 14.718 -8.131 1.00 93.38 265 LYS A N 1
ATOM 2150 C CA . LYS A 1 265 ? -1.871 14.862 -8.723 1.00 93.38 265 LYS A CA 1
ATOM 2151 C C . LYS A 1 265 ? -1.876 14.421 -10.192 1.00 93.38 265 LYS A C 1
ATOM 2153 O O . LYS A 1 265 ? -2.738 13.642 -10.591 1.00 93.38 265 LYS A O 1
ATOM 2158 N N . TYR A 1 266 ? -0.927 14.911 -10.988 1.00 92.69 266 TYR A N 1
ATOM 2159 C CA . TYR A 1 266 ? -0.835 14.599 -12.414 1.00 92.69 266 TYR A CA 1
ATOM 2160 C C . TYR A 1 266 ? -0.528 13.118 -12.665 1.00 92.69 266 TYR A C 1
ATOM 2162 O O . TYR A 1 266 ? -1.169 12.492 -13.510 1.00 92.69 266 TYR A O 1
ATOM 2170 N N . TYR A 1 267 ? 0.377 12.537 -11.876 1.00 90.19 267 TYR A N 1
ATOM 2171 C CA . TYR A 1 267 ? 0.700 11.116 -11.920 1.00 90.19 267 TYR A CA 1
ATOM 2172 C C . TYR A 1 267 ? -0.558 10.253 -11.721 1.00 90.19 267 TYR A C 1
ATOM 2174 O O . TYR A 1 267 ? -0.881 9.435 -12.586 1.00 90.19 267 TYR A O 1
ATOM 2182 N N . HIS A 1 268 ? -1.347 10.497 -10.668 1.00 92.12 268 HIS A N 1
ATOM 2183 C CA . HIS A 1 268 ? -2.578 9.733 -10.431 1.00 92.12 268 HIS A CA 1
ATOM 2184 C C . HIS A 1 268 ? -3.649 9.953 -11.501 1.00 92.12 268 HIS A C 1
ATOM 2186 O O . HIS A 1 268 ? -4.292 8.992 -11.921 1.00 92.12 268 HIS A O 1
ATOM 2192 N N . GLN A 1 269 ? -3.830 11.187 -11.982 1.00 94.00 269 GLN A N 1
ATOM 2193 C CA . GLN A 1 269 ? -4.769 11.478 -13.072 1.00 94.00 269 GLN A CA 1
ATOM 2194 C C . GLN A 1 269 ? -4.488 10.616 -14.304 1.00 94.00 269 GLN A C 1
ATOM 2196 O O . GLN A 1 269 ? -5.411 10.067 -14.907 1.00 94.00 269 GLN A O 1
ATOM 2201 N N . ARG A 1 270 ? -3.213 10.465 -14.664 1.00 91.56 270 ARG A N 1
ATOM 2202 C CA . ARG A 1 270 ? -2.819 9.687 -15.837 1.00 91.56 270 ARG A CA 1
ATOM 2203 C C . ARG A 1 270 ? -2.889 8.182 -15.607 1.00 91.56 270 ARG A C 1
ATOM 2205 O O . ARG A 1 270 ? -3.376 7.481 -16.489 1.00 91.56 270 ARG A O 1
ATOM 2212 N N . HIS A 1 271 ? -2.487 7.691 -14.436 1.00 91.06 271 HIS A N 1
ATOM 2213 C CA . HIS A 1 271 ? -2.581 6.265 -14.105 1.00 91.06 271 HIS A CA 1
ATOM 2214 C C . HIS A 1 271 ? -4.038 5.793 -14.026 1.00 91.06 271 HIS A C 1
ATOM 2216 O O . HIS A 1 271 ? -4.383 4.755 -14.591 1.00 91.06 271 HIS A O 1
ATOM 2222 N N . LEU A 1 272 ? -4.929 6.582 -13.418 1.00 94.06 272 LEU A N 1
ATOM 2223 C CA . LEU A 1 272 ? -6.361 6.270 -13.392 1.00 94.06 272 LEU A CA 1
ATOM 2224 C C . LEU A 1 272 ? -6.998 6.353 -14.782 1.00 94.06 272 LEU A C 1
ATOM 2226 O O . LEU A 1 272 ? -7.852 5.528 -15.104 1.00 94.06 272 LEU A O 1
ATOM 2230 N N . LEU A 1 273 ? -6.569 7.290 -15.635 1.00 94.25 273 LEU A N 1
ATOM 2231 C CA . LEU A 1 273 ? -7.004 7.330 -17.033 1.00 94.25 273 LEU A CA 1
ATOM 2232 C C . LEU A 1 273 ? -6.562 6.070 -17.793 1.00 94.25 273 LEU A C 1
ATOM 2234 O O . LEU A 1 273 ? -7.368 5.475 -18.508 1.00 94.25 273 LEU A O 1
ATOM 2238 N N . ALA A 1 274 ? -5.312 5.638 -17.615 1.00 93.19 274 ALA A N 1
ATOM 2239 C CA . ALA A 1 274 ? -4.779 4.426 -18.230 1.00 93.19 274 ALA A CA 1
ATOM 2240 C C . ALA A 1 274 ? -5.537 3.168 -17.766 1.00 93.19 274 ALA A C 1
ATOM 2242 O O . ALA A 1 274 ? -5.887 2.320 -18.589 1.00 93.19 274 ALA A O 1
ATOM 2243 N N . LEU A 1 275 ? -5.873 3.075 -16.473 1.00 93.69 275 LEU A N 1
ATOM 2244 C CA . LEU A 1 275 ? -6.718 2.004 -15.936 1.00 93.69 275 LEU A CA 1
ATOM 2245 C C . LEU A 1 275 ? -8.141 2.055 -16.488 1.00 93.69 275 LEU A C 1
ATOM 2247 O O . LEU A 1 275 ? -8.675 1.025 -16.889 1.00 93.69 275 LEU A O 1
ATOM 2251 N N . HIS A 1 276 ? -8.747 3.240 -16.565 1.00 94.94 276 HIS A N 1
ATOM 2252 C CA . HIS A 1 276 ? -10.070 3.402 -17.160 1.00 94.94 276 HIS A CA 1
ATOM 2253 C C . HIS A 1 276 ? -10.081 2.921 -18.618 1.00 94.94 276 HIS A C 1
ATOM 2255 O O . HIS A 1 276 ? -10.978 2.183 -19.019 1.00 94.94 276 HIS A O 1
ATOM 2261 N N . GLN A 1 277 ? -9.052 3.252 -19.403 1.00 95.81 277 GLN A N 1
ATOM 2262 C CA . GLN A 1 277 ? -8.891 2.718 -20.756 1.00 95.81 277 GLN A CA 1
ATOM 2263 C C . GLN A 1 277 ? -8.696 1.194 -20.767 1.00 95.81 277 GLN A C 1
ATOM 2265 O O . GLN A 1 277 ? -9.325 0.513 -21.573 1.00 95.81 277 GLN A O 1
ATOM 2270 N N . ALA A 1 278 ? -7.891 0.632 -19.861 1.00 95.50 278 ALA A N 1
ATOM 2271 C CA . ALA A 1 278 ? -7.711 -0.818 -19.751 1.00 95.50 278 ALA A CA 1
ATOM 2272 C C . ALA A 1 278 ? -9.037 -1.551 -19.459 1.00 95.50 278 ALA A C 1
ATOM 2274 O O . ALA A 1 278 ? -9.322 -2.605 -20.032 1.00 95.50 278 ALA A O 1
ATOM 2275 N N . ILE A 1 279 ? -9.882 -0.975 -18.603 1.00 96.50 279 ILE A N 1
ATOM 2276 C CA . ILE A 1 279 ? -11.204 -1.516 -18.266 1.00 96.50 279 ILE A CA 1
ATOM 2277 C C . ILE A 1 279 ? -12.160 -1.370 -19.461 1.00 96.50 279 ILE A C 1
ATOM 2279 O O . ILE A 1 279 ? -12.793 -2.339 -19.891 1.00 96.50 279 ILE A O 1
ATOM 2283 N N . CYS A 1 280 ? -12.273 -0.166 -20.026 1.00 97.38 280 CYS A N 1
ATOM 2284 C CA . CYS A 1 280 ? -13.265 0.142 -21.054 1.00 97.38 280 CYS A CA 1
ATOM 2285 C C . CYS A 1 280 ? -12.919 -0.439 -22.428 1.00 97.38 280 CYS A C 1
ATOM 2287 O O . CYS A 1 280 ? -13.813 -0.952 -23.106 1.00 97.38 280 CYS A O 1
ATOM 2289 N N . GLU A 1 281 ? -11.656 -0.368 -22.840 1.00 97.19 281 GLU A N 1
ATOM 2290 C CA . GLU A 1 281 ? -11.191 -0.761 -24.173 1.00 97.19 281 GLU A CA 1
ATOM 2291 C C . GLU A 1 281 ? -10.634 -2.190 -24.171 1.00 97.19 281 GLU A C 1
ATOM 2293 O O . GLU A 1 281 ? -11.085 -3.017 -24.961 1.00 97.19 281 GLU A O 1
ATOM 2298 N N . ASP A 1 282 ? -9.713 -2.516 -23.255 1.00 96.56 282 ASP A N 1
ATOM 2299 C CA . ASP A 1 282 ? -9.037 -3.827 -23.232 1.00 96.56 282 ASP A CA 1
ATOM 2300 C C . ASP A 1 282 ? -9.794 -4.911 -22.445 1.00 96.56 282 ASP A C 1
ATOM 2302 O O . ASP A 1 282 ? -9.409 -6.087 -22.483 1.00 96.56 282 ASP A O 1
ATOM 2306 N N . LYS A 1 283 ? -10.888 -4.536 -21.766 1.00 97.38 283 LYS A N 1
ATOM 2307 C CA . LYS A 1 283 ? -11.748 -5.418 -20.957 1.00 97.38 283 LYS A CA 1
ATOM 2308 C C . LYS A 1 283 ? -10.993 -6.132 -19.830 1.00 97.38 283 LYS A C 1
ATOM 2310 O O . LYS A 1 283 ? -11.249 -7.305 -19.544 1.00 97.38 283 LYS A O 1
ATOM 2315 N N . VAL A 1 284 ? -10.047 -5.431 -19.207 1.00 94.75 284 VAL A N 1
ATOM 2316 C CA . VAL A 1 284 ? -9.324 -5.916 -18.024 1.00 94.75 284 VAL A CA 1
ATOM 2317 C C . VAL A 1 284 ? -10.215 -5.827 -16.786 1.00 94.75 284 VAL A C 1
ATOM 2319 O O . VAL A 1 284 ? -10.893 -4.824 -16.573 1.00 94.75 284 VAL A O 1
ATOM 2322 N N . ASN A 1 285 ? -10.207 -6.876 -15.962 1.00 91.81 285 ASN A N 1
ATOM 2323 C CA . ASN A 1 285 ? -11.010 -6.962 -14.742 1.00 91.81 285 ASN A CA 1
ATOM 2324 C C . ASN A 1 285 ? -10.321 -6.291 -13.536 1.00 91.81 285 ASN A C 1
ATOM 2326 O O . ASN A 1 285 ? -9.963 -6.957 -12.566 1.00 91.81 285 ASN A O 1
ATOM 2330 N N . VAL A 1 286 ? -10.107 -4.974 -13.603 1.00 92.69 286 VAL A N 1
ATOM 2331 C CA . VAL A 1 286 ? -9.620 -4.185 -12.456 1.00 92.69 286 VAL A CA 1
ATOM 2332 C C . VAL A 1 286 ? -10.811 -3.743 -11.605 1.00 92.69 286 VAL A C 1
ATOM 2334 O O . VAL A 1 286 ? -11.720 -3.096 -12.123 1.00 92.69 286 VAL A O 1
ATOM 2337 N N . THR A 1 287 ? -10.809 -4.069 -10.310 1.00 91.00 287 THR A N 1
ATOM 2338 C CA . THR A 1 287 ? -11.955 -3.814 -9.413 1.00 91.00 287 THR A CA 1
ATOM 2339 C C . THR A 1 287 ? -11.676 -2.806 -8.308 1.00 91.00 287 THR A C 1
ATOM 2341 O O . THR A 1 287 ? -12.616 -2.284 -7.711 1.00 91.00 287 THR A O 1
ATOM 2344 N N . SER A 1 288 ? -10.412 -2.514 -8.001 1.00 90.06 288 SER A N 1
ATOM 2345 C CA . SER A 1 288 ? -10.058 -1.596 -6.914 1.00 90.06 288 SER A CA 1
ATOM 2346 C C . SER A 1 288 ? -8.694 -0.946 -7.135 1.00 90.06 288 SER A C 1
ATOM 2348 O O . SER A 1 288 ? -7.812 -1.535 -7.765 1.00 90.06 288 SER A O 1
ATOM 2350 N N . TYR A 1 289 ? -8.528 0.261 -6.590 1.00 93.94 289 TYR A N 1
ATOM 2351 C CA . TYR A 1 289 ? -7.299 1.046 -6.654 1.00 93.94 289 TYR A CA 1
ATOM 2352 C C . TYR A 1 289 ? -7.020 1.713 -5.307 1.00 93.94 289 TYR A C 1
ATOM 2354 O O . TYR A 1 289 ? -7.858 2.453 -4.797 1.00 93.94 289 TYR A O 1
ATOM 2362 N N . PHE A 1 290 ? -5.836 1.469 -4.751 1.00 93.19 290 PHE A N 1
ATOM 2363 C CA . PHE A 1 290 ? -5.389 2.021 -3.478 1.00 93.19 290 PHE A CA 1
ATOM 2364 C C . PHE A 1 290 ? -4.197 2.952 -3.707 1.00 93.19 290 PHE A C 1
ATOM 2366 O O . PHE A 1 290 ? -3.151 2.537 -4.207 1.00 93.19 290 PHE A O 1
ATOM 2373 N N . VAL A 1 291 ? -4.360 4.218 -3.321 1.00 92.81 291 VAL A N 1
ATOM 2374 C CA . VAL A 1 291 ? -3.288 5.219 -3.360 1.00 92.81 291 VAL A CA 1
ATOM 2375 C C . VAL A 1 291 ? -2.314 4.957 -2.216 1.00 92.81 291 VAL A C 1
ATOM 2377 O O . VAL A 1 291 ? -2.729 4.919 -1.056 1.00 92.81 291 VAL A O 1
ATOM 2380 N N . TRP A 1 292 ? -1.025 4.836 -2.532 1.00 89.25 292 TRP A N 1
ATOM 2381 C CA . TRP A 1 292 ? 0.040 4.955 -1.543 1.00 89.25 292 TRP A CA 1
ATOM 2382 C C . TRP A 1 292 ? 0.497 6.418 -1.469 1.00 89.25 292 TRP A C 1
ATOM 2384 O O . TRP A 1 292 ? 1.049 6.959 -2.424 1.00 89.25 292 TRP A O 1
ATOM 2394 N N . SER A 1 293 ? 0.216 7.129 -0.383 1.00 91.25 293 SER A N 1
ATOM 2395 C CA . SER A 1 293 ? -0.485 6.689 0.834 1.00 91.25 293 SER A CA 1
ATOM 2396 C C . SER A 1 293 ? -1.478 7.740 1.326 1.00 91.25 293 SER A C 1
ATOM 2398 O O . SER A 1 293 ? -1.688 8.776 0.698 1.00 91.25 293 SER A O 1
ATOM 2400 N N . LEU A 1 294 ? -2.152 7.471 2.446 1.00 94.62 294 LEU A N 1
ATOM 2401 C CA . LEU A 1 294 ? -3.065 8.451 3.032 1.00 94.62 294 LEU A CA 1
ATOM 2402 C C . LEU A 1 294 ? -2.312 9.694 3.525 1.00 94.62 294 LEU A C 1
ATOM 2404 O O . LEU A 1 294 ? -2.822 10.799 3.417 1.00 94.62 294 LEU A O 1
ATOM 2408 N N . MET A 1 295 ? -1.115 9.546 4.083 1.00 93.94 295 MET A N 1
ATOM 2409 C CA . MET A 1 295 ? -0.374 10.659 4.673 1.00 93.94 295 MET A CA 1
ATOM 2410 C C . MET A 1 295 ? 1.127 10.416 4.631 1.00 93.94 295 MET A C 1
ATOM 2412 O O . MET A 1 295 ? 1.572 9.280 4.461 1.00 93.94 295 MET A O 1
ATOM 2416 N N . ASP A 1 296 ? 1.892 11.497 4.760 1.00 91.81 296 ASP A N 1
ATOM 2417 C CA . ASP A 1 296 ? 3.352 11.461 4.793 1.00 91.81 296 ASP A CA 1
ATOM 2418 C C . ASP A 1 296 ? 3.779 10.527 5.920 1.00 91.81 296 ASP A C 1
ATOM 2420 O O . ASP A 1 296 ? 3.385 10.746 7.061 1.00 91.81 296 ASP A O 1
ATOM 2424 N N . ASN A 1 297 ? 4.532 9.476 5.613 1.00 89.69 297 ASN A N 1
ATOM 2425 C CA . ASN A 1 297 ? 4.836 8.405 6.561 1.00 89.69 297 ASN A CA 1
ATOM 2426 C C . ASN A 1 297 ? 6.318 8.004 6.492 1.00 89.69 297 ASN A C 1
ATOM 2428 O O . ASN A 1 297 ? 7.093 8.633 5.775 1.00 89.69 297 ASN A O 1
ATOM 2432 N N . PHE A 1 298 ? 6.714 7.021 7.302 1.00 88.75 298 PHE A N 1
ATOM 2433 C CA . PHE A 1 298 ? 8.076 6.492 7.332 1.00 88.75 298 PHE A CA 1
ATOM 2434 C C . PHE A 1 298 ? 8.271 5.431 6.232 1.00 88.75 298 PHE A C 1
ATOM 2436 O O . PHE A 1 298 ? 7.896 4.273 6.397 1.00 88.75 298 PHE A O 1
ATOM 2443 N N . GLU A 1 299 ? 8.905 5.833 5.137 1.00 84.19 299 GLU A N 1
ATOM 2444 C CA . GLU A 1 299 ? 9.198 5.051 3.933 1.00 84.19 299 GLU A CA 1
ATOM 2445 C C . GLU A 1 299 ? 10.562 4.355 4.033 1.00 84.19 299 GLU A C 1
ATOM 2447 O O . GLU A 1 299 ? 11.486 4.580 3.251 1.00 84.19 299 GLU A O 1
ATOM 2452 N N . TRP A 1 300 ? 10.707 3.499 5.042 1.00 84.12 300 TRP A N 1
ATOM 2453 C CA . TRP A 1 300 ? 11.834 2.569 5.140 1.00 84.12 300 TRP A CA 1
ATOM 2454 C C . TRP A 1 300 ? 13.211 3.259 5.073 1.00 84.12 300 TRP A C 1
ATOM 2456 O O . TRP A 1 300 ? 13.570 4.030 5.964 1.00 84.12 300 TRP A O 1
ATOM 2466 N N . GLN A 1 301 ? 14.000 2.958 4.037 1.00 72.81 301 GLN A N 1
ATOM 2467 C CA . GLN A 1 301 ? 15.353 3.481 3.839 1.00 72.81 301 GLN A CA 1
ATOM 2468 C C . GLN A 1 301 ? 15.357 4.960 3.426 1.00 72.81 301 GLN A C 1
ATOM 2470 O O . GLN A 1 301 ? 16.323 5.662 3.724 1.00 72.81 301 GLN A O 1
ATOM 2475 N N . ASP A 1 302 ? 14.267 5.444 2.828 1.00 69.31 302 ASP A N 1
ATOM 2476 C CA . ASP A 1 302 ? 14.107 6.840 2.406 1.00 69.31 302 ASP A CA 1
ATOM 2477 C C . ASP A 1 302 ? 13.615 7.731 3.563 1.00 69.31 302 ASP A C 1
ATOM 2479 O O . ASP A 1 302 ? 13.668 8.965 3.514 1.00 69.31 302 ASP A O 1
ATOM 2483 N N . GLY A 1 303 ? 13.189 7.110 4.667 1.00 78.75 303 GLY A N 1
ATOM 2484 C CA . GLY A 1 303 ? 12.657 7.791 5.837 1.00 78.75 303 GLY A CA 1
ATOM 2485 C C . GLY A 1 303 ? 11.366 8.541 5.512 1.00 78.75 303 GLY A C 1
ATOM 2486 O O . GLY A 1 303 ? 10.494 7.999 4.857 1.00 78.75 303 GLY A O 1
ATOM 2487 N N . TYR A 1 304 ? 11.169 9.764 6.008 1.00 79.94 304 TYR A N 1
ATOM 2488 C CA . TYR A 1 304 ? 9.866 10.424 5.857 1.00 79.94 304 TYR A CA 1
ATOM 2489 C C . TYR A 1 304 ? 9.640 11.015 4.461 1.00 79.94 304 TYR A C 1
ATOM 2491 O O . TYR A 1 304 ? 10.305 11.987 4.101 1.00 79.94 304 TYR A O 1
ATOM 2499 N N . THR A 1 305 ? 8.659 10.484 3.724 1.00 74.44 305 THR A N 1
ATOM 2500 C CA . THR A 1 305 ? 8.344 10.890 2.343 1.00 74.44 305 THR A CA 1
ATOM 2501 C C . THR A 1 305 ? 6.974 11.558 2.213 1.00 74.44 305 THR A C 1
ATOM 2503 O O . THR A 1 305 ? 6.126 11.526 3.110 1.00 74.44 305 THR A O 1
ATOM 2506 N N . ALA A 1 306 ? 6.767 12.228 1.078 1.00 79.06 306 ALA A N 1
ATOM 2507 C CA . ALA A 1 306 ? 5.544 12.952 0.771 1.00 79.06 306 ALA A CA 1
ATOM 2508 C C . ALA A 1 306 ? 4.431 12.039 0.209 1.00 79.06 306 ALA A C 1
ATOM 2510 O O . ALA A 1 306 ? 4.674 11.166 -0.616 1.00 79.06 306 ALA A O 1
ATOM 2511 N N . SER A 1 307 ? 3.190 12.341 0.585 1.00 86.94 307 SER A N 1
ATOM 2512 C CA . SER A 1 307 ? 1.950 11.610 0.307 1.00 86.94 307 SER A CA 1
ATOM 2513 C C . SER A 1 307 ? 0.718 12.550 0.318 1.00 86.94 307 SER A C 1
ATOM 2515 O O . SER A 1 307 ? 0.905 13.760 0.228 1.00 86.94 307 SER A O 1
ATOM 2517 N N . LEU A 1 308 ? -0.531 12.060 0.395 1.00 93.19 308 LEU A N 1
ATOM 2518 C CA . LEU A 1 308 ? -1.760 12.872 0.234 1.00 93.19 308 LEU A CA 1
ATOM 2519 C C . LEU A 1 308 ? -1.974 13.952 1.315 1.00 93.19 308 LEU A C 1
ATOM 2521 O O . LEU A 1 308 ? -2.352 15.083 0.999 1.00 93.19 308 LEU A O 1
ATOM 2525 N N . TYR A 1 309 ? -1.739 13.624 2.586 1.00 95.38 309 TYR A N 1
ATOM 2526 C CA . TYR A 1 309 ? -1.763 14.582 3.696 1.00 95.38 309 TYR A CA 1
ATOM 2527 C C . TYR A 1 309 ? -0.348 14.834 4.214 1.00 95.38 309 TYR A C 1
ATOM 2529 O O . TYR A 1 309 ? 0.348 13.910 4.624 1.00 95.38 309 TYR A O 1
ATOM 2537 N N . TYR A 1 310 ? 0.059 16.101 4.247 1.00 94.56 310 TYR A N 1
ATOM 2538 C CA . TYR A 1 310 ? 1.307 16.524 4.871 1.00 94.56 310 TYR A CA 1
ATOM 2539 C C . TYR A 1 310 ? 1.241 16.323 6.386 1.00 94.56 310 TYR A C 1
ATOM 2541 O O . TYR A 1 310 ? 0.255 16.721 7.009 1.00 94.56 310 TYR A O 1
ATOM 2549 N N . ILE A 1 311 ? 2.302 15.775 6.978 1.00 93.44 311 ILE A N 1
ATOM 2550 C CA . ILE A 1 311 ? 2.448 15.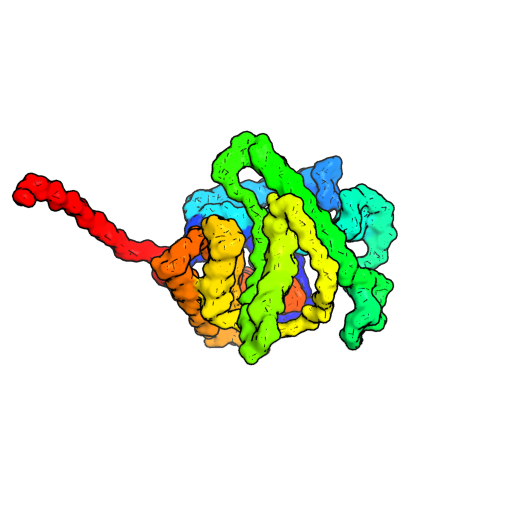648 8.432 1.00 93.44 311 ILE A CA 1
ATOM 2551 C C . ILE A 1 311 ? 3.468 16.665 8.941 1.00 93.44 311 ILE A C 1
ATOM 2553 O O . ILE A 1 311 ? 4.650 16.615 8.598 1.00 93.44 311 ILE A O 1
ATOM 2557 N N . ASP A 1 312 ? 3.013 17.579 9.800 1.00 90.69 312 ASP A N 1
ATOM 2558 C CA . ASP A 1 312 ? 3.893 18.517 10.493 1.00 90.69 312 ASP A CA 1
ATOM 2559 C C . ASP A 1 312 ? 4.513 17.871 11.738 1.00 90.69 312 ASP A C 1
ATOM 2561 O O . ASP A 1 312 ? 3.970 17.936 12.845 1.00 90.69 312 ASP A O 1
ATOM 2565 N N . PHE A 1 313 ? 5.691 17.274 11.552 1.00 86.94 313 PHE A N 1
ATOM 2566 C CA . PHE A 1 313 ? 6.472 16.642 12.622 1.00 86.94 313 PHE A CA 1
ATOM 2567 C C . PHE A 1 313 ? 6.923 17.601 13.730 1.00 86.94 313 PHE A C 1
ATOM 2569 O O . PHE A 1 313 ? 7.288 17.155 14.813 1.00 86.94 313 PHE A O 1
ATOM 2576 N N . LYS A 1 314 ? 6.896 18.919 13.496 1.00 86.06 314 LYS A N 1
ATOM 2577 C CA . LYS A 1 314 ? 7.272 19.923 14.503 1.00 86.06 314 LYS A CA 1
ATOM 2578 C C . LYS A 1 314 ? 6.069 20.474 15.257 1.00 86.06 314 LYS A C 1
ATOM 2580 O O . LYS A 1 314 ? 6.242 21.052 16.327 1.00 86.06 314 LYS A O 1
ATOM 2585 N N . ASN A 1 315 ? 4.868 20.298 14.716 1.00 87.06 315 ASN A N 1
ATOM 2586 C CA . ASN A 1 315 ? 3.635 20.822 15.279 1.00 87.06 315 ASN A CA 1
ATOM 2587 C C . ASN A 1 315 ? 2.644 19.694 15.579 1.00 87.06 315 ASN A C 1
ATOM 2589 O O . ASN A 1 315 ? 1.590 19.576 14.951 1.00 87.06 315 ASN A O 1
ATOM 2593 N N . SER A 1 316 ? 2.998 18.854 16.555 1.00 88.31 316 SER A N 1
ATOM 2594 C CA . SER A 1 316 ? 2.127 17.803 17.108 1.00 88.31 316 SER A CA 1
ATOM 2595 C C . SER A 1 316 ? 1.533 16.850 16.060 1.00 88.31 316 SER A C 1
ATOM 2597 O O . SER A 1 316 ? 0.384 16.421 16.202 1.00 88.31 316 SER A O 1
ATOM 2599 N N . LEU A 1 317 ? 2.302 16.540 15.008 1.00 92.19 317 LEU A N 1
ATOM 2600 C CA . LEU A 1 317 ? 1.901 15.678 13.892 1.00 92.19 317 LEU A CA 1
ATOM 2601 C C . LEU A 1 317 ? 0.627 16.177 13.191 1.00 92.19 317 LEU A C 1
ATOM 2603 O O . LEU A 1 317 ? -0.242 15.385 12.834 1.00 92.19 317 LEU A O 1
ATOM 2607 N N . THR A 1 318 ? 0.464 17.489 13.019 1.00 93.44 318 THR A N 1
ATOM 2608 C CA . THR A 1 318 ? -0.741 18.042 12.376 1.00 93.44 318 THR A CA 1
ATOM 2609 C C . THR A 1 318 ? -0.852 17.562 10.924 1.00 93.44 318 THR A C 1
ATOM 2611 O O . THR A 1 318 ? 0.113 17.659 10.167 1.00 93.44 318 THR A O 1
ATOM 2614 N N . ARG A 1 319 ? -2.038 17.071 10.531 1.00 95.69 319 ARG A N 1
ATOM 2615 C CA . ARG A 1 319 ? -2.360 16.637 9.159 1.00 95.69 319 ARG A CA 1
ATOM 2616 C C . ARG A 1 319 ? -2.845 17.830 8.333 1.00 95.69 319 ARG A C 1
ATOM 2618 O O . ARG A 1 319 ? -3.852 18.447 8.679 1.00 95.69 319 ARG A O 1
ATOM 2625 N N . MET A 1 320 ? -2.168 18.139 7.231 1.00 95.44 320 MET A N 1
ATOM 2626 C CA . MET A 1 320 ? -2.525 19.228 6.315 1.00 95.44 320 MET A CA 1
ATOM 2627 C C . MET A 1 320 ? -2.797 18.694 4.910 1.00 95.44 320 MET A C 1
ATOM 2629 O O . MET A 1 320 ? -2.033 17.910 4.360 1.00 95.44 320 MET A O 1
ATOM 2633 N N . GLU A 1 321 ? -3.918 19.104 4.328 1.00 95.69 321 GLU A N 1
ATOM 2634 C CA . GLU A 1 321 ? -4.382 18.608 3.032 1.00 95.69 321 GLU A CA 1
ATOM 2635 C C . GLU A 1 321 ? -3.568 19.191 1.871 1.00 95.69 321 GLU A C 1
ATOM 2637 O O . GLU A 1 321 ? -3.467 20.415 1.744 1.00 95.69 321 GLU A O 1
ATOM 2642 N N . LYS A 1 322 ? -3.029 18.324 1.006 1.00 96.06 322 LYS A N 1
ATOM 2643 C CA . LYS A 1 322 ? -2.326 18.740 -0.215 1.00 96.06 322 LYS A CA 1
ATOM 2644 C C . LYS A 1 322 ? -3.261 18.863 -1.417 1.00 96.06 322 LYS A C 1
ATOM 2646 O O . LYS A 1 322 ? -4.419 18.445 -1.383 1.00 96.06 322 LYS A O 1
ATOM 2651 N N . GLU A 1 323 ? -2.759 19.434 -2.505 1.00 96.19 323 GLU A N 1
ATOM 2652 C CA . GLU A 1 323 ? -3.504 19.611 -3.755 1.00 96.19 323 GLU A CA 1
ATOM 2653 C C . GLU A 1 323 ? -3.990 18.288 -4.368 1.00 96.19 323 GLU A C 1
ATOM 2655 O O . GLU A 1 323 ? -5.107 18.224 -4.889 1.00 96.19 323 GLU A O 1
ATOM 2660 N N . SER A 1 324 ? -3.203 17.215 -4.277 1.00 95.94 324 SER A N 1
ATOM 2661 C CA . SER A 1 324 ? -3.621 15.873 -4.704 1.00 95.94 324 SER A CA 1
ATOM 2662 C C . SER A 1 324 ? -4.808 15.336 -3.891 1.00 95.94 324 SER A C 1
ATOM 2664 O O . SER A 1 324 ? -5.762 14.826 -4.478 1.00 95.94 324 SER A O 1
ATOM 2666 N N . ALA A 1 325 ? -4.816 15.518 -2.566 1.00 96.62 325 ALA A N 1
ATOM 2667 C CA . ALA A 1 325 ? -5.917 15.120 -1.684 1.00 96.62 325 ALA A CA 1
ATOM 2668 C C . ALA A 1 325 ? -7.210 15.904 -1.969 1.00 96.62 325 ALA A C 1
ATOM 2670 O O . ALA A 1 325 ? -8.297 15.321 -2.030 1.00 96.62 325 ALA A O 1
ATOM 2671 N N . LYS A 1 326 ? -7.103 17.217 -2.224 1.00 96.44 326 LYS A N 1
ATOM 2672 C CA . LYS A 1 326 ? -8.251 18.034 -2.663 1.00 96.44 326 LYS A CA 1
ATOM 2673 C C . LYS A 1 326 ? -8.819 17.523 -3.981 1.00 96.44 326 LYS A C 1
ATOM 2675 O O . LYS A 1 326 ? -10.032 17.417 -4.131 1.00 96.44 326 LYS A O 1
ATOM 2680 N N . TRP A 1 327 ? -7.949 17.180 -4.929 1.00 96.50 327 TRP A N 1
ATOM 2681 C CA . TRP A 1 327 ? -8.383 16.616 -6.200 1.00 96.50 327 TRP A CA 1
ATOM 2682 C C . TRP A 1 327 ? -9.076 15.259 -6.023 1.00 96.50 327 TRP A C 1
ATOM 2684 O O . TRP A 1 327 ? -10.159 15.079 -6.576 1.00 96.50 327 TRP A O 1
ATOM 2694 N N . PHE A 1 328 ? -8.527 14.343 -5.216 1.00 96.00 328 PHE A N 1
ATOM 2695 C CA . PHE A 1 328 ? -9.179 13.062 -4.916 1.00 96.00 328 PHE A CA 1
ATOM 2696 C C . PHE A 1 328 ? -10.548 13.244 -4.258 1.00 96.00 328 PHE A C 1
ATOM 2698 O O . PHE A 1 328 ? -11.495 12.570 -4.652 1.00 96.00 328 PHE A O 1
ATOM 2705 N N . THR A 1 329 ? -10.678 14.201 -3.334 1.00 95.19 329 THR A N 1
ATOM 2706 C CA . THR A 1 329 ? -11.964 14.540 -2.700 1.00 95.19 329 THR A CA 1
ATOM 2707 C C . THR A 1 329 ? -13.042 14.854 -3.735 1.00 95.19 329 THR A C 1
ATOM 2709 O O . THR A 1 329 ? -14.178 14.409 -3.589 1.00 95.19 329 THR A O 1
ATOM 2712 N N . GLU A 1 330 ? -12.699 15.614 -4.779 1.00 94.56 330 GLU A N 1
ATOM 2713 C CA . GLU A 1 330 ? -13.618 15.952 -5.870 1.00 94.56 330 GLU A CA 1
ATOM 2714 C C . GLU A 1 330 ? -13.825 14.784 -6.839 1.00 94.56 330 GLU A C 1
ATOM 2716 O O . GLU A 1 330 ? -14.953 14.526 -7.252 1.00 94.56 330 GLU A O 1
ATOM 2721 N N . PHE A 1 331 ? -12.754 14.066 -7.185 1.00 94.56 331 PHE A N 1
ATOM 2722 C CA . PHE A 1 331 ? -12.784 12.931 -8.108 1.00 94.56 331 PHE A CA 1
ATOM 2723 C C . PHE A 1 331 ? -13.661 11.781 -7.595 1.00 94.56 331 PHE A C 1
ATOM 2725 O O . PHE A 1 331 ? -14.395 11.177 -8.373 1.00 94.56 331 PHE A O 1
ATOM 2732 N N . LEU A 1 332 ? -13.614 11.510 -6.288 1.00 94.19 332 LEU A N 1
ATOM 2733 C CA . LEU A 1 332 ? -14.376 10.448 -5.628 1.00 94.19 332 LEU A CA 1
ATOM 2734 C C . LEU A 1 332 ? -15.814 10.856 -5.277 1.00 94.19 332 LEU A C 1
ATOM 2736 O O . LEU A 1 332 ? -16.569 10.048 -4.733 1.00 94.19 332 LEU A O 1
ATOM 2740 N N . LYS A 1 333 ? -16.241 12.090 -5.587 1.00 91.44 333 LYS A N 1
ATOM 2741 C CA . LYS A 1 333 ? -17.649 12.453 -5.409 1.00 91.44 333 LYS A CA 1
ATOM 2742 C C . LYS A 1 333 ? -18.524 11.542 -6.268 1.00 91.44 333 LYS A C 1
ATOM 2744 O O . LYS A 1 333 ? -18.210 11.320 -7.439 1.00 91.44 333 LYS A O 1
ATOM 2749 N N . PRO A 1 334 ? -19.668 11.074 -5.741 1.00 77.38 334 PRO A N 1
ATOM 2750 C CA . PRO A 1 334 ? -20.618 10.325 -6.541 1.00 77.38 334 PRO A CA 1
ATOM 2751 C C . PRO A 1 334 ? -20.994 11.151 -7.773 1.00 77.38 334 PRO A C 1
ATOM 2753 O O . PRO A 1 334 ? -21.481 12.278 -7.645 1.00 77.38 334 PRO A O 1
ATOM 2756 N N . GLY A 1 335 ? -20.769 10.595 -8.965 1.00 67.00 335 GLY A N 1
ATOM 2757 C CA . GLY A 1 335 ? -21.232 11.215 -10.200 1.00 67.00 335 GLY A CA 1
ATOM 2758 C C . GLY A 1 335 ? -22.747 11.459 -10.148 1.00 67.00 335 GLY A C 1
ATOM 2759 O O . GLY A 1 335 ? -23.460 10.807 -9.371 1.00 67.00 335 GLY A O 1
ATOM 2760 N N . PRO A 1 336 ? -23.289 12.377 -10.969 1.00 52.12 336 PRO A N 1
ATOM 2761 C CA . PRO A 1 336 ? -24.732 12.515 -11.087 1.00 52.12 336 PRO A CA 1
ATOM 2762 C C . PRO A 1 336 ? -25.316 11.144 -11.429 1.00 52.12 336 PRO A C 1
ATOM 2764 O O . PRO A 1 336 ? -24.943 10.551 -12.442 1.00 52.12 336 PRO A O 1
ATOM 2767 N N . LYS A 1 337 ? -26.209 10.626 -10.571 1.00 43.00 337 LYS A N 1
ATOM 2768 C CA . LYS A 1 337 ? -26.929 9.374 -10.832 1.00 43.00 337 LYS A CA 1
ATOM 2769 C C . LYS A 1 337 ? -27.514 9.486 -12.236 1.00 43.00 337 LYS A C 1
ATOM 2771 O O . LYS A 1 337 ? -28.418 10.301 -12.445 1.00 43.00 337 LYS A O 1
ATOM 2776 N N . GLN A 1 338 ? -27.000 8.713 -13.195 1.00 43.00 338 GLN A N 1
ATOM 2777 C CA . GLN A 1 338 ? -27.667 8.585 -14.482 1.00 43.00 338 GLN A CA 1
ATOM 2778 C C . GLN A 1 338 ? -29.086 8.130 -14.154 1.00 43.00 338 GLN A C 1
ATOM 2780 O O . GLN A 1 338 ? -29.281 7.075 -13.548 1.00 43.00 338 GLN A O 1
ATOM 2785 N N . LYS A 1 339 ? -30.078 8.977 -14.455 1.00 35.56 339 LYS A N 1
ATOM 2786 C CA . LYS A 1 339 ? -31.478 8.567 -14.394 1.00 35.56 339 LYS A CA 1
ATOM 2787 C C . LYS A 1 339 ? -31.554 7.332 -15.273 1.00 35.56 339 LYS A C 1
ATOM 2789 O O . LYS A 1 339 ? -31.326 7.451 -16.474 1.00 35.56 339 LYS A O 1
ATOM 2794 N N . SER A 1 340 ? -31.819 6.172 -14.680 1.00 34.97 340 SER A N 1
ATOM 2795 C CA . SER A 1 340 ? -32.144 4.991 -15.458 1.00 34.97 340 SER A CA 1
ATOM 2796 C C . SER A 1 340 ? -33.320 5.378 -16.348 1.00 34.97 340 SER A C 1
ATOM 2798 O O . SER A 1 340 ? -34.435 5.623 -15.880 1.00 34.97 340 SER A O 1
ATOM 2800 N N . SER A 1 341 ? -33.062 5.531 -17.644 1.00 34.53 341 SER A N 1
ATOM 2801 C CA . SER A 1 341 ? -34.131 5.517 -18.619 1.00 34.53 341 SER A CA 1
ATOM 2802 C C . SER A 1 341 ? -34.737 4.128 -18.501 1.00 34.53 341 SER A C 1
ATOM 2804 O O . SER A 1 341 ? -34.144 3.126 -18.893 1.00 34.53 341 SER A O 1
ATOM 2806 N N . LYS A 1 342 ? -35.910 4.044 -17.870 1.00 33.59 342 LYS A N 1
ATOM 2807 C CA . LYS A 1 342 ? -36.774 2.886 -18.049 1.00 33.59 342 LYS A CA 1
ATOM 2808 C C . LYS A 1 342 ? -36.985 2.771 -19.554 1.00 33.59 342 LYS A C 1
ATOM 2810 O O . LYS A 1 342 ? -37.662 3.611 -20.138 1.00 33.59 342 LYS A O 1
ATOM 2815 N N . SER A 1 343 ? -36.359 1.779 -20.175 1.00 33.59 343 SER A N 1
ATOM 2816 C CA . SER A 1 343 ? -36.679 1.367 -21.530 1.00 33.59 343 SER A CA 1
ATOM 2817 C C . SER A 1 343 ? -38.098 0.806 -21.504 1.00 33.59 343 SER A C 1
ATOM 2819 O O . SER A 1 343 ? -38.313 -0.379 -21.258 1.00 33.59 343 SER A O 1
ATOM 2821 N N . THR A 1 344 ? -39.092 1.665 -21.699 1.00 31.25 344 THR A N 1
ATOM 2822 C CA . THR A 1 344 ? -40.387 1.235 -22.214 1.00 31.25 344 THR A CA 1
ATOM 2823 C C . THR A 1 344 ? -40.173 0.845 -23.669 1.00 31.25 344 THR A C 1
ATOM 2825 O O . THR A 1 344 ? -40.310 1.670 -24.567 1.00 31.25 344 THR A O 1
ATOM 2828 N N . PHE A 1 345 ? -39.779 -0.407 -23.892 1.00 30.38 345 PHE A N 1
ATOM 2829 C CA . PHE A 1 345 ? -40.119 -1.079 -25.137 1.00 30.38 345 PHE A CA 1
ATOM 2830 C C . PHE A 1 345 ? -41.610 -1.403 -25.045 1.00 30.38 345 PHE A C 1
ATOM 2832 O O . PHE A 1 345 ? -42.009 -2.302 -24.309 1.00 30.38 345 PHE A O 1
ATOM 2839 N N . SER A 1 346 ? -42.435 -0.601 -25.715 1.00 30.17 346 SER A N 1
ATOM 2840 C CA . SER A 1 346 ? -43.770 -1.026 -26.119 1.00 30.17 346 SER A CA 1
ATOM 2841 C C . SER A 1 346 ? -43.611 -1.861 -27.385 1.00 30.17 346 SER A C 1
ATOM 2843 O O . SER A 1 346 ? -43.139 -1.352 -28.402 1.00 30.17 346 SER A O 1
ATOM 2845 N N . GLU A 1 347 ? -43.969 -3.137 -27.306 1.00 36.31 347 GLU A N 1
ATOM 2846 C CA . GLU A 1 347 ? -44.310 -3.932 -28.481 1.00 36.31 347 GLU A CA 1
ATOM 2847 C C . GLU A 1 347 ? -45.494 -3.262 -29.184 1.00 36.31 347 GLU A C 1
ATOM 2849 O O . GLU A 1 347 ? -46.584 -3.231 -28.625 1.00 36.31 347 GLU A O 1
ATOM 2854 N N . GLU A 1 348 ? -45.260 -2.692 -30.366 1.00 32.94 348 GLU A N 1
ATOM 2855 C CA . GLU A 1 348 ? -46.247 -2.517 -31.439 1.00 32.94 348 GLU A CA 1
ATOM 2856 C C . GLU A 1 348 ? -45.528 -2.002 -32.701 1.00 32.94 348 GLU A C 1
ATOM 2858 O O . GLU A 1 348 ? -45.344 -0.796 -32.876 1.00 32.94 348 GLU A O 1
ATOM 2863 N N . LEU A 1 349 ? -45.045 -2.949 -33.523 1.00 30.84 349 LEU A N 1
ATOM 2864 C CA . LEU A 1 349 ? -45.156 -3.046 -34.997 1.00 30.84 349 LEU A CA 1
ATOM 2865 C C . LEU A 1 349 ? -44.169 -4.069 -35.570 1.00 30.84 349 LEU A C 1
ATOM 2867 O O . LEU A 1 349 ? -42.942 -3.865 -35.427 1.00 30.84 349 LEU A O 1
#

Foldseek 3Di:
DLDDPFDAPCWLVCLVCVLVLLVLCVLLLAQEDEDEQQQCLQVVDLSDVVVHGDPVSVVSVVVNCVSCVVSNYHYDYDHDDPRDDVSQCQAAVHQQDPDRHGDGDDDDDDQDALPPPPCSVVHPHHDCVVSVVSSVVSVLVVLVVVVVVLVPDPVNPPPDDDDDFDDWQDDFDPDPCSVVVRVVSCCVRPVVNVCVPPPDDDDDDDDDDDDDDDPRDLLGLLVVLLCCCVVVPQDEDAASEDWDWDCPDPCCPPCVPVQAPVVRLVRVVSNVVSVVCSCPPVVHNYDYHQYPDSAQTQPPPVGTTGDQWYFNPPPSRDTHGHPNSVVSSVVSPDDDPPPPPPPPPDDDD

Radius of gyration: 23.05 Å; chains: 1; bounding box: 80×55×59 Å

pLDDT: mean 78.8, std 20.36, range [21.0, 98.56]

InterPro domains:
  IPR001360 Glycoside hydrolase family 1 [PF00232] (3-102)
  IPR001360 Glycoside hydrolase family 1 [PF00232] (127-191)
  IPR001360 Glycoside hydrolase family 1 [PF00232] (206-333)
  IPR001360 Glycoside hydrolase family 1 [PR00131] (237-245)
  IPR001360 Glycoside hydrolase family 1 [PR00131] (261-272)
  IPR001360 Glycoside hydrolase family 1 [PR00131] (283-300)
  IPR001360 Glycoside hydrolase family 1 [PTHR10353] (4-101)
  IPR017853 Glycoside hydrolase superfamily [SSF51445] (4-333)

Secondary structure (DSSP, 8-state):
--SSS--SSSTT-HHHHHHHHHHHHHHTT-SEEEEE--HHHH-TTTT-GGG---HHHHHHHHHHHHHHHHTT-EEEEES-SS---HHHHHHH-GGG-SS--------------TTSTTTGGG--S--HHHHHHHHHHHHHHHHHHHHHHHHH-GGGTT--------PPP-PPPSSTTHHHHHHHHHIIIIIHHHGGGSS------------------HHHHHHHHHHHHHHHTS--EEEEEE------GGGGG-HHHHT--HHHHHHHHHHHHHHHHHHHTS---EEEEEES-SB--EEGGGEE---SEEEETTTTTEEEE-HHHHHHHHHTSPPP-------------